Protein AF-A0A2R6MTJ0-F1 (afdb_monomer)

Sequence (229 aa):
MVDSPADAYADADDPGAFFDLLAAVAVARREAADAPWTGDVEFYRELAREHEPALEVGVGTGRVYLDLLAAGLDVDGGDRSADGLVYAPARTINHLPTLSTLRGAFAAARECLRPGGRFAFNTFVPGFEVVAEQYGEERVREFSVDGVPHREVSVTRLTDELEQVAHIRRTLYRDGERVATRETPLALYPKRVLELALEAAGFSEWTLYGGFDREPPTADRETVWVAEP

Radius of gyration: 18.12 Å; Cα contacts (8 Å, |Δi|>4): 391; chains: 1; bounding box: 44×42×48 Å

Solvent-accessible surface area (backbone atoms only — not comparable to full-atom values): 12745 Å² total; per-residue (Å²): 138,81,94,46,86,67,65,65,50,71,71,41,86,50,64,64,66,49,49,57,48,48,49,54,50,53,54,41,40,70,74,39,96,83,43,100,71,78,58,58,59,59,53,54,42,57,52,35,73,76,43,66,72,33,70,41,47,69,40,82,89,31,80,54,57,53,60,35,46,75,68,70,45,58,60,50,78,38,75,82,64,76,63,54,59,41,50,37,63,95,35,45,62,23,61,34,72,42,73,67,52,43,41,51,52,42,34,53,48,44,72,32,45,48,96,93,17,38,43,35,36,30,39,57,47,83,42,68,66,54,47,73,75,48,45,69,43,82,44,78,45,76,52,58,55,98,86,43,47,32,38,41,41,34,33,36,34,78,75,34,80,88,80,32,28,27,37,38,37,39,35,36,24,51,75,87,41,79,74,48,50,37,57,40,57,33,23,45,63,52,71,69,56,52,53,54,41,38,45,74,36,54,33,72,47,71,51,72,19,27,34,93,85,63,39,77,63,55,71,86,46,44,34,30,38,43,32,30,96

Secondary structure (DSSP, 8-state):
----TTGGGTT-S-HHHHHHHHHHHHHHHHHSTT-TTTTHHHHHHHHHHHSSSEEETT-TT-TTHHHHHTTT--EEE-SS--SSEEEE-TTGGGG--SHHHHHHHHHHHHHTPPTT-EEEEEE----HHHHHHHTTSEEEEEEEETTEEEEEEEEEEEEETTTTEEEEEEEEEETTEEEEEEEEEEE---HHHHHHHHHHTT--EEEEESSTT-PPP-TTS-EEEEEE-

Nearest PDB structures (foldseek):
  7wzf-assembly1_A  TM=7.235E-01  e=9.536E-12  Streptomyces yunnanensis
  1y8c-assembly1_A  TM=6.938E-01  e=7.962E-12  Clostridium acetobutylicum ATCC 824
  7wzg-assembly1_A  TM=7.126E-01  e=6.047E-10  Streptomyces sp.
  1z6b-assembly4_C  TM=4.885E-01  e=3.457E-02  Plasmodium falciparum
  3az9-assembly2_G  TM=4.835E-01  e=3.898E-02  Plasmodium falciparum

Mean predicted aligned error: 11.62 Å

Structure (mmCIF, N/CA/C/O backbone):
data_AF-A0A2R6MTJ0-F1
#
_entry.id   AF-A0A2R6MTJ0-F1
#
loop_
_atom_site.group_PDB
_atom_site.id
_atom_site.type_symbol
_atom_site.label_atom_id
_atom_site.label_alt_id
_atom_site.label_comp_id
_atom_site.label_asym_id
_atom_site.label_entity_id
_atom_site.label_seq_id
_atom_site.pdbx_PDB_ins_code
_atom_site.Cartn_x
_atom_site.Cartn_y
_atom_site.Cartn_z
_atom_site.occupancy
_atom_site.B_iso_or_equiv
_atom_site.auth_seq_id
_atom_site.auth_comp_id
_atom_site.auth_asym_id
_atom_site.auth_atom_id
_atom_site.pdbx_PDB_model_num
ATOM 1 N N . MET A 1 1 ? 0.623 22.176 -4.128 1.00 32.03 1 MET A N 1
ATOM 2 C CA . MET A 1 1 ? -0.836 21.979 -4.018 1.00 32.03 1 MET A CA 1
ATOM 3 C C . MET A 1 1 ? -1.263 21.177 -5.226 1.00 32.03 1 MET A C 1
ATOM 5 O O . MET A 1 1 ? -1.271 21.716 -6.322 1.00 32.03 1 MET A O 1
ATOM 9 N N . VAL A 1 2 ? -1.484 19.884 -5.022 1.00 34.12 2 VAL A N 1
ATOM 10 C CA . VAL A 1 2 ? -2.163 19.001 -5.972 1.00 34.12 2 VAL A CA 1
ATOM 11 C C . VAL A 1 2 ? -3.492 18.707 -5.284 1.00 34.12 2 VAL A C 1
ATOM 13 O O . VAL A 1 2 ? -3.498 18.060 -4.239 1.00 34.12 2 VAL A O 1
ATOM 16 N N . ASP A 1 3 ? -4.567 19.336 -5.756 1.00 38.78 3 ASP A N 1
ATOM 17 C CA . ASP A 1 3 ? -5.837 19.469 -5.018 1.00 38.78 3 ASP A CA 1
ATOM 18 C C . ASP A 1 3 ? -6.834 18.330 -5.307 1.00 38.78 3 ASP A C 1
ATOM 20 O O . ASP A 1 3 ? -7.946 18.328 -4.782 1.00 38.78 3 ASP A O 1
ATOM 24 N N . SER A 1 4 ? -6.447 17.325 -6.104 1.00 38.69 4 SER A N 1
ATOM 25 C CA . SER A 1 4 ? -7.308 16.188 -6.441 1.00 38.69 4 SER A CA 1
ATOM 26 C C . SER A 1 4 ? -6.556 14.847 -6.449 1.00 38.69 4 SER A C 1
ATOM 28 O O . SER A 1 4 ? -5.468 14.761 -7.020 1.00 38.69 4 SER A O 1
ATOM 30 N N . PRO A 1 5 ? -7.143 13.754 -5.911 1.00 35.91 5 PRO A N 1
ATOM 31 C CA . PRO A 1 5 ? -6.613 12.393 -6.059 1.00 35.91 5 PRO A CA 1
ATOM 32 C C . PRO A 1 5 ? -6.421 11.952 -7.520 1.00 35.91 5 PRO A C 1
ATOM 34 O O . PRO A 1 5 ? -5.618 11.062 -7.788 1.00 35.91 5 PRO A O 1
ATOM 37 N N . ALA A 1 6 ? -7.144 12.567 -8.464 1.00 39.50 6 ALA A N 1
ATOM 38 C CA . ALA A 1 6 ? -7.022 12.277 -9.893 1.00 39.50 6 ALA A CA 1
ATOM 39 C C . ALA A 1 6 ? -5.701 12.792 -10.490 1.00 39.50 6 ALA A C 1
ATOM 41 O O . ALA A 1 6 ? -5.129 12.152 -11.371 1.00 39.50 6 ALA A O 1
ATOM 42 N N . ASP A 1 7 ? -5.177 13.902 -9.967 1.00 46.59 7 ASP A N 1
ATOM 43 C CA . ASP A 1 7 ? -3.946 14.523 -10.464 1.00 46.59 7 ASP A CA 1
ATOM 44 C C . ASP A 1 7 ? -2.701 13.693 -10.104 1.00 46.59 7 ASP A C 1
ATOM 46 O O . ASP A 1 7 ? -1.683 13.767 -10.788 1.00 46.59 7 ASP A O 1
ATOM 50 N N . ALA A 1 8 ? -2.788 12.837 -9.076 1.00 46.06 8 ALA A N 1
ATOM 51 C CA . ALA A 1 8 ? -1.711 11.925 -8.675 1.00 46.06 8 ALA A CA 1
ATOM 52 C C . ALA A 1 8 ? -1.405 10.832 -9.722 1.00 46.06 8 ALA A C 1
ATOM 54 O O . ALA A 1 8 ? -0.406 10.123 -9.599 1.00 46.06 8 ALA A O 1
ATOM 55 N N . TYR A 1 9 ? -2.260 10.687 -10.741 1.00 46.31 9 TYR A N 1
ATOM 56 C CA . TYR A 1 9 ? -2.139 9.685 -11.801 1.00 46.31 9 TYR A CA 1
ATOM 57 C C . TYR A 1 9 ? -2.207 10.275 -13.214 1.00 46.31 9 TYR A C 1
ATOM 59 O O . TYR A 1 9 ? -2.426 9.531 -14.169 1.00 46.31 9 TYR A O 1
ATOM 67 N N . ALA A 1 10 ? -2.007 11.589 -13.350 1.00 50.41 10 ALA A N 1
ATOM 68 C CA . ALA A 1 10 ? -2.151 12.311 -14.613 1.00 50.41 10 ALA A CA 1
ATOM 69 C C . ALA A 1 10 ? -1.210 11.827 -15.741 1.00 50.41 10 ALA A C 1
ATOM 71 O O . ALA A 1 10 ? -1.519 12.037 -16.910 1.00 50.41 10 ALA A O 1
ATOM 72 N N . ASP A 1 11 ? -0.117 11.130 -15.408 1.00 53.53 11 ASP A N 1
ATOM 73 C CA . ASP A 1 11 ? 0.905 10.664 -16.362 1.00 53.53 11 ASP A CA 1
ATOM 74 C C . ASP A 1 11 ? 0.706 9.213 -16.863 1.00 53.53 11 ASP A C 1
ATOM 76 O O . ASP A 1 11 ? 1.637 8.598 -17.386 1.00 53.53 11 ASP A O 1
ATOM 80 N N . ALA A 1 12 ? -0.473 8.610 -16.676 1.00 55.56 12 ALA A N 1
ATOM 81 C CA . ALA A 1 12 ? -0.751 7.257 -17.169 1.00 55.56 12 ALA A CA 1
ATOM 82 C C . ALA A 1 12 ? -1.265 7.267 -18.624 1.00 55.56 12 ALA A C 1
ATOM 84 O O . ALA A 1 12 ? -2.293 7.881 -18.900 1.00 55.56 12 ALA A O 1
ATOM 85 N N . ASP A 1 13 ? -0.594 6.523 -19.518 1.00 60.19 13 ASP A N 1
ATOM 86 C CA . ASP A 1 13 ? -0.979 6.361 -20.939 1.00 60.19 13 ASP A CA 1
ATOM 87 C C . ASP A 1 13 ? -2.443 5.862 -21.092 1.00 60.19 13 ASP A C 1
ATOM 89 O O . ASP A 1 13 ? -3.172 6.332 -21.964 1.00 60.19 13 ASP A O 1
ATOM 93 N N . ASP A 1 14 ? -2.871 4.931 -20.224 1.00 60.34 14 ASP A N 1
ATOM 94 C CA . ASP A 1 14 ? -4.257 4.464 -20.032 1.00 60.34 14 ASP A CA 1
ATOM 95 C C . ASP A 1 14 ? -4.384 3.756 -18.660 1.00 60.34 14 ASP A C 1
ATOM 97 O O . ASP A 1 14 ? -3.842 2.658 -18.474 1.00 60.34 14 ASP A O 1
ATOM 101 N N . PRO A 1 15 ? -5.078 4.350 -17.670 1.00 47.62 15 PRO A N 1
ATOM 102 C CA . PRO A 1 15 ? -5.263 3.741 -16.356 1.00 47.62 15 PRO A CA 1
ATOM 103 C C . PRO A 1 15 ? -5.979 2.384 -16.396 1.00 47.62 15 PRO A C 1
ATOM 105 O O . PRO A 1 15 ? -5.612 1.502 -15.624 1.00 47.62 15 PRO A O 1
ATOM 108 N N . GLY A 1 16 ? -6.969 2.199 -17.277 1.00 49.84 16 GLY A N 1
ATOM 109 C CA . GLY A 1 16 ? -7.786 0.982 -17.336 1.00 49.84 16 GLY A CA 1
ATOM 110 C C . GLY A 1 16 ? -6.967 -0.222 -17.787 1.00 49.84 16 GLY A C 1
ATOM 111 O O . GLY A 1 16 ? -6.834 -1.194 -17.045 1.00 49.84 16 GLY A O 1
ATOM 112 N N . ALA A 1 17 ? -6.302 -0.102 -18.939 1.00 55.00 17 ALA A N 1
ATOM 113 C CA . ALA A 1 17 ? -5.400 -1.136 -19.442 1.00 55.00 17 ALA A CA 1
ATOM 114 C C . ALA A 1 17 ? -4.245 -1.437 -18.472 1.00 55.00 17 ALA A C 1
ATOM 116 O O . ALA A 1 17 ? -3.810 -2.584 -18.349 1.00 55.00 17 ALA A O 1
ATOM 117 N N . PHE A 1 18 ? -3.756 -0.425 -17.746 1.00 53.09 18 PHE A N 1
ATOM 118 C CA . PHE A 1 18 ? -2.744 -0.625 -16.713 1.00 53.09 18 PHE A CA 1
ATOM 119 C C . PHE A 1 18 ? -3.273 -1.455 -15.538 1.00 53.09 18 PHE A C 1
ATOM 121 O O . PHE A 1 18 ? -2.564 -2.346 -15.072 1.00 53.09 18 PHE A O 1
ATOM 128 N N . PHE A 1 19 ? -4.488 -1.179 -15.052 1.00 53.22 19 PHE A N 1
ATOM 129 C CA . PHE A 1 19 ? -5.089 -1.909 -13.934 1.00 53.22 19 PHE A CA 1
ATOM 130 C C . 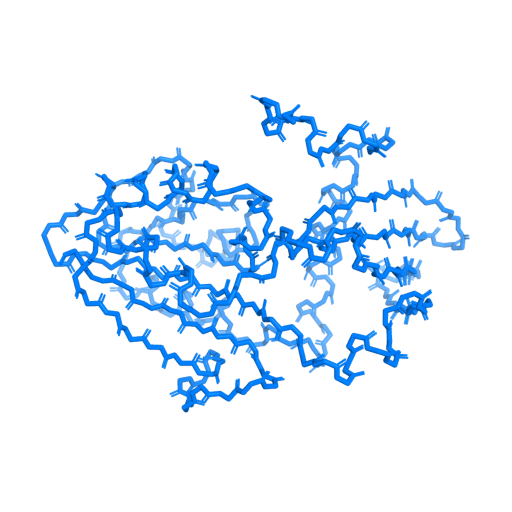PHE A 1 19 ? -5.511 -3.331 -14.307 1.00 53.22 19 PHE A C 1
ATOM 132 O O . PHE A 1 19 ? -5.244 -4.242 -13.525 1.00 53.22 19 PHE A O 1
ATOM 139 N N . ASP A 1 20 ? -6.066 -3.542 -15.501 1.00 54.53 20 ASP A N 1
ATOM 140 C CA . ASP A 1 20 ? -6.400 -4.877 -16.014 1.00 54.53 20 ASP A CA 1
ATOM 141 C C . ASP A 1 20 ? -5.147 -5.753 -16.106 1.00 54.53 20 ASP A C 1
ATOM 143 O O . ASP A 1 20 ? -5.116 -6.906 -15.666 1.00 54.53 20 ASP A O 1
ATOM 147 N N . LEU A 1 21 ? -4.061 -5.174 -16.614 1.00 57.59 21 LEU A N 1
ATOM 148 C CA . LEU A 1 21 ? -2.793 -5.868 -16.716 1.00 57.59 21 LEU A CA 1
ATOM 149 C C . LEU A 1 21 ? -2.150 -6.070 -15.338 1.00 57.59 21 LEU A C 1
ATOM 151 O O . LEU A 1 21 ? -1.636 -7.150 -15.071 1.00 57.59 21 LEU A O 1
ATOM 155 N N . LEU A 1 22 ? -2.230 -5.099 -14.423 1.00 57.62 22 LEU A N 1
ATOM 156 C CA . LEU A 1 22 ? -1.808 -5.269 -13.026 1.00 57.62 22 LEU A CA 1
ATOM 157 C C . LEU A 1 22 ? -2.564 -6.397 -12.326 1.00 57.62 22 LEU A C 1
ATOM 159 O O . LEU A 1 22 ? -1.953 -7.119 -11.542 1.00 57.62 22 LEU A O 1
ATOM 163 N N . ALA A 1 23 ? -3.862 -6.546 -12.593 1.00 55.72 23 ALA A N 1
ATOM 164 C CA . ALA A 1 23 ? -4.663 -7.639 -12.064 1.00 55.72 23 ALA A CA 1
ATOM 165 C C . ALA A 1 23 ? -4.142 -8.982 -12.593 1.00 55.72 23 ALA A C 1
ATOM 167 O O . ALA A 1 23 ? -3.873 -9.879 -11.796 1.00 55.72 23 ALA A O 1
ATOM 168 N N . ALA A 1 24 ? -3.866 -9.087 -13.897 1.00 55.06 24 ALA A N 1
ATOM 169 C CA . ALA A 1 24 ? -3.238 -10.273 -14.483 1.00 55.06 24 ALA A CA 1
ATOM 170 C C . ALA A 1 24 ? -1.839 -10.559 -13.893 1.00 55.06 24 ALA A C 1
ATOM 172 O O . ALA A 1 24 ? -1.521 -11.704 -13.576 1.00 55.06 24 ALA A O 1
ATOM 173 N N . VAL A 1 25 ? -1.017 -9.525 -13.660 1.00 56.84 25 VAL A N 1
ATOM 174 C CA . VAL A 1 25 ? 0.286 -9.655 -12.977 1.00 56.84 25 VAL A CA 1
ATOM 175 C C . VAL A 1 25 ? 0.113 -10.103 -11.526 1.00 56.84 25 VAL A C 1
ATOM 177 O O . VAL A 1 25 ? 0.899 -10.913 -11.045 1.00 56.84 25 VAL A O 1
ATOM 180 N N . ALA A 1 26 ? -0.876 -9.581 -10.802 1.00 54.91 26 ALA A N 1
ATOM 181 C CA . ALA A 1 26 ? -1.146 -9.965 -9.420 1.00 54.91 26 ALA A CA 1
ATOM 182 C C . ALA A 1 26 ? -1.583 -11.435 -9.323 1.00 54.91 26 ALA A C 1
ATOM 184 O O . ALA A 1 26 ? -1.101 -12.146 -8.442 1.00 54.91 26 ALA A O 1
ATOM 185 N N . VAL A 1 27 ? -2.416 -11.898 -10.261 1.00 55.22 27 VAL A N 1
ATOM 186 C CA . VAL A 1 27 ? -2.806 -13.310 -10.398 1.00 55.22 27 VAL A CA 1
ATOM 187 C C . VAL A 1 27 ? -1.588 -14.181 -10.720 1.00 55.22 27 VAL A C 1
ATOM 189 O O . VAL A 1 27 ? -1.321 -15.135 -10.000 1.00 55.22 27 VAL A O 1
ATOM 192 N N . ALA A 1 28 ? -0.766 -13.812 -11.704 1.00 55.28 28 ALA A N 1
ATOM 193 C CA . ALA A 1 28 ? 0.439 -14.579 -12.035 1.00 55.28 28 ALA A CA 1
ATOM 194 C C . ALA A 1 28 ? 1.484 -14.578 -10.904 1.00 55.28 28 ALA A C 1
ATOM 196 O O . ALA A 1 28 ? 2.180 -15.567 -10.684 1.00 55.28 28 ALA A O 1
ATOM 197 N N . ARG A 1 29 ? 1.582 -13.484 -10.134 1.00 52.69 29 ARG A N 1
ATOM 198 C CA . ARG A 1 29 ? 2.414 -13.424 -8.923 1.00 52.69 29 ARG A CA 1
ATOM 199 C C . ARG A 1 29 ? 1.910 -14.374 -7.844 1.00 52.69 29 ARG A C 1
ATOM 201 O O . ARG A 1 29 ? 2.740 -14.977 -7.185 1.00 52.69 29 ARG A O 1
ATOM 208 N N . ARG A 1 30 ? 0.597 -14.537 -7.669 1.00 49.53 30 ARG A N 1
ATOM 209 C CA . ARG A 1 30 ? 0.027 -15.519 -6.729 1.00 49.53 30 ARG A CA 1
ATOM 210 C C . ARG A 1 30 ? 0.450 -16.952 -7.069 1.00 49.53 30 ARG A C 1
ATOM 212 O O . ARG A 1 30 ? 0.647 -17.754 -6.165 1.00 49.53 30 ARG A O 1
ATOM 219 N N . GLU A 1 31 ? 0.588 -17.264 -8.353 1.00 49.28 31 GLU A N 1
ATOM 220 C CA . GLU A 1 31 ? 0.954 -18.602 -8.833 1.00 49.28 31 GLU A CA 1
ATOM 221 C C . GLU A 1 31 ? 2.472 -18.865 -8.814 1.00 49.28 31 GLU A C 1
ATOM 223 O O . GLU A 1 31 ? 2.906 -20.014 -8.916 1.00 49.28 31 GLU A O 1
ATOM 228 N N . ALA A 1 32 ? 3.294 -17.824 -8.646 1.00 50.81 32 ALA A N 1
ATOM 229 C CA . ALA A 1 32 ? 4.743 -17.939 -8.519 1.00 50.81 32 ALA A CA 1
ATOM 230 C C . ALA A 1 32 ? 5.162 -18.207 -7.058 1.00 50.81 32 ALA A C 1
ATOM 232 O O . ALA A 1 32 ? 4.795 -17.469 -6.147 1.00 50.81 32 ALA A O 1
ATOM 233 N N . ALA A 1 33 ? 5.994 -19.233 -6.843 1.00 42.00 33 ALA A N 1
ATOM 234 C CA . ALA A 1 33 ? 6.381 -19.743 -5.519 1.00 42.00 33 ALA A CA 1
ATOM 235 C C . ALA A 1 33 ? 7.153 -18.755 -4.606 1.00 42.00 33 ALA A C 1
ATOM 237 O O . ALA A 1 33 ? 7.251 -19.009 -3.410 1.00 42.00 33 ALA A O 1
ATOM 238 N N . ASP A 1 34 ? 7.646 -17.630 -5.142 1.00 47.44 34 ASP A N 1
ATOM 239 C CA . ASP A 1 34 ? 8.487 -16.642 -4.435 1.00 47.44 34 ASP A CA 1
ATOM 240 C C . ASP A 1 34 ? 7.789 -15.279 -4.209 1.00 47.44 34 ASP A C 1
ATOM 242 O O . ASP A 1 34 ? 8.438 -14.245 -4.015 1.00 47.44 34 ASP A O 1
ATOM 246 N N . ALA A 1 35 ? 6.455 -15.218 -4.278 1.00 46.41 35 ALA A N 1
ATOM 247 C CA . ALA A 1 35 ? 5.734 -13.969 -4.045 1.00 46.41 35 ALA A CA 1
ATOM 248 C C . ALA A 1 35 ? 5.745 -13.562 -2.556 1.00 46.41 35 ALA A C 1
ATOM 250 O O . ALA A 1 35 ? 5.384 -14.367 -1.704 1.00 46.41 35 ALA A O 1
ATOM 251 N N . PRO A 1 36 ? 6.031 -12.289 -2.208 1.00 44.62 36 PRO A N 1
ATOM 252 C CA . PRO A 1 36 ? 6.036 -11.824 -0.813 1.00 44.62 36 PRO A CA 1
ATOM 253 C C . PRO A 1 36 ? 4.639 -11.764 -0.152 1.00 44.62 36 PRO A C 1
ATOM 255 O O . PRO A 1 36 ? 4.513 -11.248 0.950 1.00 44.62 36 PRO A O 1
ATOM 258 N N . TRP A 1 37 ? 3.594 -12.270 -0.817 1.00 54.09 37 TRP A N 1
ATOM 259 C CA . TRP A 1 37 ? 2.185 -12.235 -0.397 1.00 54.09 37 TRP A CA 1
ATOM 260 C C . TRP A 1 37 ? 1.578 -13.646 -0.306 1.00 54.09 37 TRP A C 1
ATOM 262 O O . TRP A 1 37 ? 0.394 -13.841 -0.565 1.00 54.09 37 TRP A O 1
ATOM 272 N N . THR A 1 38 ? 2.382 -14.670 -0.025 1.00 53.94 38 THR A N 1
ATOM 273 C CA . THR A 1 38 ? 1.879 -16.045 0.097 1.00 53.94 38 THR A CA 1
ATOM 274 C C . THR A 1 38 ? 1.089 -16.222 1.396 1.00 53.94 38 THR A C 1
ATOM 276 O O . THR A 1 38 ? 1.672 -16.180 2.476 1.00 53.94 38 THR A O 1
ATOM 279 N N . GLY A 1 39 ? -0.226 -16.454 1.289 1.00 58.31 39 GLY A N 1
ATOM 280 C CA . GLY A 1 39 ? -1.078 -16.943 2.388 1.00 58.31 39 GLY A CA 1
ATOM 281 C C . GLY A 1 39 ? -2.223 -16.024 2.828 1.00 58.31 39 GLY A C 1
ATOM 282 O O . GLY A 1 39 ? -3.099 -16.470 3.561 1.00 58.31 39 GLY A O 1
ATOM 283 N N . ASP A 1 40 ? -2.275 -14.775 2.364 1.00 60.97 40 ASP A N 1
ATOM 284 C CA . ASP A 1 40 ? -3.301 -13.813 2.788 1.00 60.97 40 ASP A CA 1
ATOM 285 C C . ASP A 1 40 ? -4.705 -14.157 2.263 1.00 60.97 40 ASP A C 1
ATOM 287 O O . ASP A 1 40 ? -5.677 -14.081 3.006 1.00 60.97 40 ASP A O 1
ATOM 291 N N . VAL A 1 41 ? -4.814 -14.606 1.012 1.00 66.50 41 VAL A N 1
ATOM 292 C CA . VAL A 1 41 ? -6.076 -15.084 0.432 1.00 66.50 41 VAL A CA 1
ATOM 293 C C . VAL A 1 41 ? -6.622 -16.266 1.226 1.00 66.50 41 VAL A C 1
ATOM 295 O O . VAL A 1 41 ? -7.810 -16.291 1.524 1.00 66.50 41 VAL A O 1
ATOM 298 N N . GLU A 1 42 ? -5.771 -17.237 1.576 1.00 70.75 42 GLU A N 1
ATOM 299 C CA . GLU A 1 42 ? -6.221 -18.410 2.333 1.00 70.75 42 GLU A CA 1
ATOM 300 C C . GLU A 1 42 ? -6.623 -18.011 3.756 1.00 70.75 42 GLU A C 1
ATOM 302 O O . GLU A 1 42 ? -7.668 -18.439 4.226 1.00 70.75 42 GLU A O 1
ATOM 307 N N . PHE A 1 43 ? -5.886 -17.092 4.385 1.00 63.50 43 PHE A N 1
ATOM 308 C CA . PHE A 1 43 ? -6.257 -16.513 5.675 1.00 63.50 43 PHE A CA 1
ATOM 309 C C . PHE A 1 43 ? -7.636 -15.834 5.638 1.00 63.50 43 PHE A C 1
ATOM 311 O O . PHE A 1 43 ? -8.496 -16.138 6.463 1.00 63.50 43 PHE A O 1
ATOM 318 N N . TYR A 1 44 ? -7.884 -14.945 4.669 1.00 59.69 44 TYR A N 1
ATOM 319 C CA . TYR A 1 44 ? -9.187 -14.283 4.537 1.00 59.69 44 TYR A CA 1
ATOM 320 C C . TYR A 1 44 ? -10.293 -15.254 4.117 1.00 59.69 44 TYR A C 1
ATOM 322 O O . TYR A 1 44 ? -11.445 -15.051 4.483 1.00 59.69 44 TYR A O 1
ATOM 330 N N . ARG A 1 45 ? -9.959 -16.330 3.398 1.00 69.62 45 ARG A N 1
ATOM 331 C CA . ARG A 1 45 ? -10.895 -17.394 3.021 1.00 69.62 45 ARG A CA 1
ATOM 332 C C . ARG A 1 45 ? -11.314 -18.253 4.199 1.00 69.62 45 ARG A C 1
ATOM 334 O O . ARG A 1 45 ? -12.501 -18.534 4.335 1.00 69.62 45 ARG A O 1
ATOM 341 N N . GLU A 1 46 ? -10.370 -18.690 5.020 1.00 73.12 46 GLU A N 1
ATOM 342 C CA . GLU A 1 46 ? -10.668 -19.411 6.257 1.00 73.12 46 GLU A CA 1
ATOM 343 C C . GLU A 1 46 ? -11.523 -18.536 7.174 1.00 73.12 46 GLU A C 1
ATOM 345 O O . GLU A 1 46 ? -12.577 -18.971 7.631 1.00 73.12 46 GLU A O 1
ATOM 350 N N . LEU A 1 47 ? -11.154 -17.263 7.318 1.00 54.06 47 LEU A N 1
ATOM 351 C CA . LEU A 1 47 ? -11.901 -16.315 8.133 1.00 54.06 47 LEU A CA 1
ATOM 352 C C . LEU A 1 47 ? -13.315 -16.037 7.590 1.00 54.06 47 LEU A C 1
ATOM 354 O O . LEU A 1 47 ? -14.264 -15.973 8.366 1.00 54.06 47 LEU A O 1
ATOM 358 N N . ALA A 1 48 ? -13.477 -15.904 6.270 1.00 59.75 48 ALA A N 1
ATOM 359 C CA . ALA A 1 48 ? -14.782 -15.692 5.642 1.00 59.75 48 ALA A CA 1
ATOM 360 C C . ALA A 1 48 ? -15.688 -16.926 5.764 1.00 59.75 48 ALA A C 1
ATOM 362 O O . ALA A 1 48 ? -16.870 -16.765 6.037 1.00 59.75 48 ALA A O 1
ATOM 363 N N . ARG A 1 49 ? -15.145 -18.149 5.648 1.00 67.94 49 ARG A N 1
ATOM 364 C CA . ARG A 1 49 ? -15.897 -19.401 5.885 1.00 67.94 49 ARG A CA 1
ATOM 365 C C . ARG A 1 49 ? -16.453 -19.501 7.299 1.00 67.94 49 ARG A C 1
ATOM 367 O O . ARG A 1 49 ? -17.518 -20.073 7.510 1.00 67.94 49 ARG A O 1
ATOM 374 N N . GLU A 1 50 ? -15.709 -19.005 8.279 1.00 63.34 50 GLU A N 1
ATOM 375 C CA . GLU A 1 50 ? -16.145 -19.001 9.676 1.00 63.34 50 GLU A CA 1
ATOM 376 C C . GLU A 1 50 ? -17.229 -17.942 9.940 1.00 63.34 50 GLU A C 1
ATOM 378 O O . GLU A 1 50 ? -17.984 -18.054 10.912 1.00 63.34 50 GLU A O 1
ATOM 383 N N . HIS A 1 51 ? -17.331 -16.934 9.068 1.00 49.97 51 HIS A N 1
ATOM 384 C CA . HIS A 1 51 ? -18.097 -15.713 9.298 1.00 49.97 51 HIS A CA 1
ATOM 385 C C . HIS A 1 51 ? -18.806 -15.203 8.030 1.00 49.97 51 HIS A C 1
ATOM 387 O O . HIS A 1 51 ? -18.624 -14.055 7.630 1.00 49.97 51 HIS A O 1
ATOM 393 N N . GLU A 1 52 ? -19.644 -16.045 7.419 1.00 48.84 52 GLU A N 1
ATOM 394 C CA . GLU A 1 52 ? -20.533 -15.631 6.325 1.00 48.84 52 GLU A CA 1
ATOM 395 C C . GLU A 1 52 ? -21.794 -14.906 6.862 1.00 48.84 52 GLU A C 1
ATOM 397 O O . GLU A 1 52 ? -22.389 -15.369 7.847 1.00 48.84 52 GLU A O 1
ATOM 402 N N . PRO A 1 53 ? -22.254 -13.806 6.228 1.00 45.12 53 PRO A N 1
ATOM 403 C CA . PRO A 1 53 ? -21.645 -13.128 5.083 1.00 45.12 53 PRO A CA 1
ATOM 404 C C . PRO A 1 53 ? -20.488 -12.186 5.465 1.00 45.12 53 PRO A C 1
ATOM 406 O O . PRO A 1 53 ? -20.504 -11.573 6.535 1.00 45.12 53 PRO A O 1
ATOM 409 N N . ALA A 1 54 ? -19.514 -12.026 4.562 1.00 44.69 54 ALA A N 1
ATOM 410 C CA . ALA A 1 54 ? -18.339 -11.163 4.759 1.00 44.69 54 ALA A CA 1
ATOM 411 C C . ALA A 1 54 ? -18.281 -9.994 3.755 1.00 44.69 54 ALA A C 1
ATOM 413 O O . ALA A 1 54 ? -18.946 -10.011 2.723 1.00 44.69 54 ALA A O 1
ATOM 414 N N . LEU A 1 55 ? -17.486 -8.960 4.053 1.00 49.19 55 LEU A N 1
ATOM 415 C CA . LEU A 1 55 ? -17.429 -7.727 3.263 1.00 49.19 55 LEU A CA 1
ATOM 416 C C . LEU A 1 55 ? -16.000 -7.212 3.106 1.00 49.19 55 LEU A C 1
ATOM 418 O O . LEU A 1 55 ? -15.330 -6.896 4.088 1.00 49.19 55 LEU A O 1
ATOM 422 N N . GLU A 1 56 ? -15.542 -7.108 1.860 1.00 60.38 56 GLU A N 1
ATOM 423 C CA . GLU A 1 56 ? -14.217 -6.584 1.524 1.00 60.38 56 GLU A CA 1
ATOM 424 C C . GLU A 1 56 ? -14.262 -5.066 1.303 1.00 60.38 56 GLU A C 1
ATOM 426 O O . GLU A 1 56 ? -14.850 -4.573 0.337 1.00 60.38 56 GLU A O 1
ATOM 431 N N . VAL A 1 57 ? -13.628 -4.316 2.212 1.00 43.19 57 VAL A N 1
ATOM 432 C CA . VAL A 1 57 ? -13.565 -2.846 2.172 1.00 43.19 57 VAL A CA 1
ATOM 433 C C . VAL A 1 57 ? -12.391 -2.385 1.315 1.00 43.19 57 VAL A C 1
ATOM 435 O O . VAL A 1 57 ? -11.281 -2.889 1.460 1.00 43.19 57 VAL A O 1
ATOM 438 N N . GLY A 1 58 ? -12.617 -1.399 0.441 1.00 54.00 58 GLY A N 1
ATOM 439 C CA . GLY A 1 58 ? -11.583 -0.934 -0.488 1.00 54.00 58 GLY A CA 1
ATOM 440 C C . GLY A 1 58 ? -11.222 -2.014 -1.507 1.00 54.00 58 GLY A C 1
ATOM 441 O O . GLY A 1 58 ? -10.047 -2.208 -1.815 1.00 54.00 58 GLY A O 1
ATOM 442 N N . VAL A 1 59 ? -12.247 -2.720 -2.005 1.00 62.09 59 VAL A N 1
ATOM 443 C CA . VAL A 1 59 ? -12.129 -3.933 -2.832 1.00 62.09 59 VAL A CA 1
ATOM 444 C C . VAL A 1 59 ? -11.186 -3.789 -4.024 1.00 62.09 59 VAL A C 1
ATOM 446 O O . VAL A 1 59 ? -10.585 -4.769 -4.461 1.00 62.09 59 VAL A O 1
ATOM 449 N N . GLY A 1 60 ? -10.987 -2.568 -4.528 1.00 54.72 60 GLY A N 1
ATOM 450 C CA . GLY A 1 60 ? -9.986 -2.288 -5.551 1.00 54.72 60 GLY A CA 1
ATOM 451 C C . GLY A 1 60 ? -10.185 -3.183 -6.775 1.00 54.72 60 GLY A C 1
ATOM 452 O O . GLY A 1 60 ? -11.261 -3.201 -7.363 1.00 54.72 60 GLY A O 1
ATOM 453 N N . THR A 1 61 ? -9.159 -3.948 -7.154 1.00 49.09 61 THR A N 1
ATOM 454 C CA . THR A 1 61 ? -9.215 -4.899 -8.282 1.00 49.09 61 THR A CA 1
ATOM 455 C C . THR A 1 61 ? -9.849 -6.254 -7.933 1.00 49.09 61 THR A C 1
ATOM 457 O O . THR A 1 61 ? -9.842 -7.160 -8.761 1.00 49.09 61 THR A O 1
ATOM 460 N N . GLY A 1 62 ? -10.358 -6.431 -6.712 1.00 58.16 62 GLY A N 1
ATOM 461 C CA . GLY A 1 62 ? -11.042 -7.646 -6.271 1.00 58.16 62 GLY A CA 1
ATOM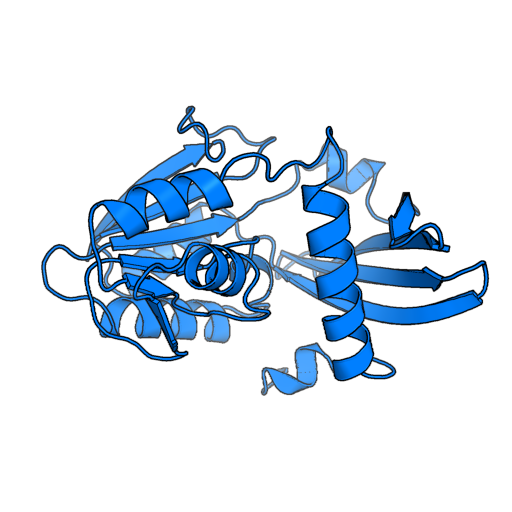 462 C C . GLY A 1 62 ? -10.127 -8.849 -6.038 1.00 58.16 62 GLY A C 1
ATOM 463 O O . GLY A 1 62 ? -10.590 -9.983 -6.099 1.00 58.16 62 GLY A O 1
ATOM 464 N N . ARG A 1 63 ? -8.827 -8.635 -5.785 1.00 66.12 63 ARG A N 1
ATOM 465 C CA . ARG A 1 63 ? -7.828 -9.716 -5.656 1.00 66.12 63 ARG A CA 1
ATOM 466 C C . ARG A 1 63 ? -8.214 -10.783 -4.624 1.00 66.12 63 ARG A C 1
ATOM 468 O O . ARG A 1 63 ? -7.947 -11.952 -4.863 1.00 66.12 63 ARG A O 1
ATOM 475 N N . VAL A 1 64 ? -8.784 -10.387 -3.486 1.00 67.06 64 VAL A N 1
ATOM 476 C CA . VAL A 1 64 ? -9.236 -11.323 -2.442 1.00 67.06 64 VAL A CA 1
ATOM 477 C C . VAL A 1 64 ? -10.715 -11.652 -2.661 1.00 67.06 64 VAL A C 1
ATOM 479 O O . VAL A 1 64 ? -11.086 -12.821 -2.706 1.00 67.06 64 VAL A O 1
ATOM 482 N N . TYR A 1 65 ? -11.524 -10.633 -2.938 1.00 67.31 65 TYR A N 1
ATOM 483 C CA . TYR A 1 65 ? -12.967 -10.719 -3.144 1.00 67.31 65 TYR A CA 1
ATOM 484 C C . TYR A 1 65 ? -13.376 -11.778 -4.172 1.00 67.31 65 TYR A C 1
ATOM 486 O O . TYR A 1 65 ? -14.244 -12.612 -3.913 1.00 67.31 65 TYR A O 1
ATOM 494 N N . LEU A 1 66 ? -12.709 -11.799 -5.327 1.00 60.06 66 LEU A N 1
ATOM 495 C CA . LEU A 1 66 ? -13.008 -12.740 -6.406 1.00 60.06 66 LEU A CA 1
ATOM 496 C C . LEU A 1 66 ? -12.654 -14.187 -6.028 1.00 60.06 66 LEU A C 1
ATOM 498 O O . LEU A 1 66 ? -13.365 -15.111 -6.418 1.00 60.06 66 LEU A O 1
ATOM 502 N N . ASP A 1 67 ? -11.598 -14.395 -5.235 1.00 66.56 67 ASP A N 1
ATOM 503 C CA . ASP A 1 67 ? -11.188 -15.721 -4.751 1.00 66.56 67 ASP A CA 1
ATOM 504 C C . ASP A 1 67 ? -12.133 -16.285 -3.670 1.00 66.56 67 ASP A C 1
ATOM 506 O O . ASP A 1 67 ? -12.217 -17.511 -3.511 1.00 66.56 67 ASP A O 1
ATOM 510 N N . LEU A 1 68 ? -12.831 -15.412 -2.931 1.00 68.38 68 LEU A N 1
ATOM 511 C CA . LEU A 1 68 ? -13.857 -15.775 -1.947 1.00 68.38 68 LEU A CA 1
ATOM 512 C C . LEU A 1 68 ? -15.184 -16.132 -2.626 1.00 68.38 68 LEU A C 1
ATOM 514 O O . LEU A 1 68 ? -15.743 -17.194 -2.349 1.00 68.38 68 LEU A O 1
ATOM 518 N N . LEU A 1 69 ? -15.624 -15.322 -3.595 1.00 61.12 69 LEU A N 1
ATOM 519 C CA . LEU A 1 69 ? -16.788 -15.637 -4.430 1.00 61.12 69 LEU A CA 1
ATOM 520 C C . LEU A 1 69 ? -16.608 -16.950 -5.204 1.00 61.12 69 LEU A C 1
ATOM 522 O O . LEU A 1 69 ? -17.519 -17.775 -5.250 1.00 61.12 69 LEU A O 1
ATOM 526 N N . ALA A 1 70 ? -15.426 -17.185 -5.786 1.00 64.19 70 ALA A N 1
ATOM 527 C CA . ALA A 1 70 ? -15.122 -18.429 -6.499 1.00 64.19 70 ALA A CA 1
ATOM 528 C C . ALA A 1 70 ? -15.148 -19.668 -5.584 1.00 64.19 70 ALA A C 1
ATOM 530 O O . ALA A 1 70 ? -15.397 -20.779 -6.052 1.00 64.19 70 ALA A O 1
ATOM 531 N N . ALA A 1 71 ? -14.911 -19.481 -4.282 1.00 72.19 71 ALA A N 1
ATOM 532 C CA . ALA A 1 71 ? -15.041 -20.528 -3.273 1.00 72.19 71 ALA A CA 1
ATOM 533 C C . ALA A 1 71 ? -16.498 -20.760 -2.820 1.00 72.19 71 ALA A C 1
ATOM 535 O O . ALA A 1 71 ? -16.729 -21.639 -1.990 1.00 72.19 71 ALA A O 1
ATOM 536 N N . GLY A 1 72 ? -17.463 -20.022 -3.380 1.00 64.88 72 GLY A N 1
ATOM 537 C CA . GLY A 1 72 ? -18.892 -20.148 -3.090 1.00 64.88 72 GLY A CA 1
ATOM 538 C C . GLY A 1 72 ? -19.326 -19.497 -1.779 1.00 64.88 72 GLY A C 1
ATOM 539 O O . GLY A 1 72 ? -20.407 -19.818 -1.297 1.00 64.88 72 GLY A O 1
ATOM 540 N N . LEU A 1 73 ? -18.484 -18.635 -1.208 1.00 58.47 73 LEU A N 1
ATOM 541 C CA . LEU A 1 73 ? -18.749 -17.949 0.053 1.00 58.47 73 LEU A CA 1
ATOM 542 C C . LEU A 1 73 ? -19.659 -16.743 -0.188 1.00 58.47 73 LEU A C 1
ATOM 544 O O . LEU A 1 73 ? -19.502 -16.039 -1.191 1.00 58.47 73 LEU A O 1
ATOM 548 N N . ASP A 1 74 ? -20.581 -16.495 0.739 1.00 53.06 74 ASP A N 1
ATOM 549 C CA . ASP A 1 74 ? -21.467 -15.331 0.700 1.00 53.06 74 ASP A CA 1
ATOM 550 C C . ASP A 1 74 ? -20.688 -14.058 1.085 1.00 53.06 74 ASP A C 1
ATOM 552 O O . ASP A 1 74 ? -20.530 -13.726 2.260 1.00 53.06 74 ASP A O 1
ATOM 556 N N . VAL A 1 75 ? -20.091 -13.386 0.095 1.00 49.03 75 VAL A N 1
ATOM 557 C CA . VAL A 1 75 ? -19.225 -12.215 0.307 1.00 49.03 75 VAL A CA 1
ATOM 558 C C . VAL A 1 75 ? -19.634 -11.070 -0.611 1.00 49.03 75 VAL A C 1
ATOM 560 O O . VAL A 1 75 ? -19.698 -11.230 -1.831 1.00 49.03 75 VAL A O 1
ATOM 563 N N . ASP A 1 76 ? -19.836 -9.889 -0.027 1.00 49.00 76 ASP A N 1
ATOM 564 C CA . ASP A 1 76 ? -20.102 -8.640 -0.740 1.00 49.00 76 ASP A CA 1
ATOM 565 C C . ASP A 1 76 ? -18.812 -7.826 -0.949 1.00 49.00 76 ASP A C 1
ATOM 567 O O . ASP A 1 76 ? -17.899 -7.809 -0.120 1.00 49.00 76 ASP A O 1
ATOM 571 N N . GLY A 1 77 ? -18.731 -7.133 -2.088 1.00 53.31 77 GLY A N 1
ATOM 572 C CA . GLY A 1 77 ? -17.623 -6.249 -2.448 1.00 53.31 77 GLY A CA 1
ATOM 573 C C . GLY A 1 77 ? -18.151 -4.832 -2.600 1.00 53.31 77 GLY A C 1
ATOM 574 O O . GLY A 1 77 ? -18.841 -4.528 -3.573 1.00 53.31 77 GLY A O 1
ATOM 575 N N . GLY A 1 78 ? -17.861 -3.967 -1.630 1.00 41.97 78 GLY A N 1
ATOM 576 C CA . GLY A 1 78 ? -18.399 -2.611 -1.587 1.00 41.97 78 GLY A CA 1
ATOM 577 C C . GLY A 1 78 ? -17.378 -1.610 -1.068 1.00 41.97 78 GLY A C 1
ATOM 578 O O . GLY A 1 78 ? -16.841 -1.763 0.026 1.00 41.97 78 GLY A O 1
ATOM 579 N N . ASP A 1 79 ? -17.133 -0.551 -1.840 1.00 50.03 79 ASP A N 1
ATOM 580 C CA . ASP A 1 79 ? -16.485 0.652 -1.321 1.00 50.03 79 ASP A CA 1
ATOM 581 C C . ASP A 1 79 ? -17.546 1.517 -0.613 1.00 50.03 79 ASP A C 1
ATOM 583 O O . ASP A 1 79 ? -18.614 1.792 -1.167 1.00 50.03 79 ASP A O 1
ATOM 587 N N . ARG A 1 80 ? -17.237 1.900 0.633 1.00 40.34 80 ARG A N 1
ATOM 588 C CA . ARG A 1 80 ? -18.135 2.245 1.758 1.00 40.34 80 ARG A CA 1
ATOM 589 C C . ARG A 1 80 ? -18.899 1.050 2.341 1.00 40.34 80 ARG A C 1
ATOM 591 O O . ARG A 1 80 ? -19.941 0.654 1.825 1.00 40.34 80 ARG A O 1
ATOM 598 N N . SER A 1 81 ? -18.465 0.568 3.509 1.00 37.12 81 SER A N 1
ATOM 599 C CA . SER A 1 81 ? -19.266 -0.371 4.293 1.00 37.12 81 SER A CA 1
ATOM 600 C C . SER A 1 81 ? -19.076 -0.299 5.808 1.00 37.12 81 SER A C 1
ATOM 602 O O . SER A 1 81 ? -18.104 0.259 6.311 1.00 37.12 81 SER A O 1
ATOM 604 N N . ALA A 1 82 ? -20.071 -0.835 6.516 1.00 37.75 82 ALA A N 1
ATOM 605 C CA . ALA A 1 82 ? -20.188 -0.898 7.961 1.00 37.75 82 ALA A CA 1
ATOM 606 C C . ALA A 1 82 ? -20.162 -2.366 8.398 1.00 37.75 82 ALA A C 1
ATOM 608 O O . ALA A 1 82 ? -21.163 -3.031 8.173 1.00 37.75 82 ALA A O 1
ATOM 609 N N . ASP A 1 83 ? -19.067 -2.848 9.004 1.00 49.69 83 ASP A N 1
ATOM 610 C CA . ASP A 1 83 ? -19.074 -3.801 10.132 1.00 49.69 83 ASP A CA 1
ATOM 611 C C . ASP A 1 83 ? -17.667 -4.282 10.556 1.00 49.69 83 ASP A C 1
ATOM 613 O O . ASP A 1 83 ? -16.879 -4.724 9.732 1.00 49.69 83 ASP A O 1
ATOM 617 N N . GLY A 1 84 ? -17.379 -4.217 11.869 1.00 55.62 84 GLY A N 1
ATOM 618 C CA . GLY A 1 84 ? -16.313 -4.931 12.606 1.00 55.62 84 GLY A CA 1
ATOM 619 C C . GLY A 1 84 ? -14.838 -4.666 12.259 1.00 55.62 84 GLY A C 1
ATOM 620 O O . GLY A 1 84 ? -14.049 -4.345 13.145 1.00 55.62 84 GLY A O 1
ATOM 621 N N . LEU A 1 85 ? -14.441 -4.819 11.001 1.00 54.00 85 LEU A N 1
ATOM 622 C CA . LEU A 1 85 ? -13.067 -4.696 10.528 1.00 54.00 85 LEU A CA 1
ATOM 623 C C . LEU A 1 85 ? -13.050 -3.867 9.245 1.00 54.00 85 LEU A C 1
ATOM 625 O O . LEU A 1 85 ? -13.653 -4.236 8.245 1.00 54.00 85 LEU A O 1
ATOM 629 N N . VAL A 1 86 ? -12.297 -2.776 9.258 1.00 63.25 86 VAL A N 1
ATOM 630 C CA . VAL A 1 86 ? -11.914 -2.038 8.051 1.00 63.25 86 VAL A CA 1
ATOM 631 C C . VAL A 1 86 ? -10.461 -2.380 7.762 1.00 63.25 86 VAL A C 1
ATOM 633 O O . VAL A 1 86 ? -9.663 -2.454 8.695 1.00 63.25 86 VAL A O 1
ATOM 636 N N . TYR A 1 87 ? -10.071 -2.584 6.505 1.00 67.69 87 TYR A N 1
ATOM 637 C CA . TYR A 1 87 ? -8.661 -2.794 6.190 1.00 67.69 87 TYR A CA 1
ATOM 638 C C . TYR A 1 87 ? -8.211 -2.157 4.877 1.00 67.69 87 TYR A C 1
ATOM 640 O O . TYR A 1 87 ? -9.012 -1.907 3.986 1.00 67.69 87 TYR A O 1
ATOM 648 N N . ALA A 1 88 ? -6.913 -1.864 4.781 1.00 73.44 88 ALA A N 1
ATOM 649 C CA . ALA A 1 88 ? -6.267 -1.282 3.608 1.00 73.44 88 ALA A CA 1
ATOM 650 C C . ALA A 1 88 ? -5.023 -2.118 3.234 1.00 73.44 88 ALA A C 1
ATOM 652 O O . ALA A 1 88 ? -3.936 -1.892 3.782 1.00 73.44 88 ALA A O 1
ATOM 653 N N . PRO A 1 89 ? -5.168 -3.120 2.344 1.00 73.56 89 PRO A N 1
ATOM 654 C CA . PRO A 1 89 ? -4.102 -4.068 2.032 1.00 73.56 89 PRO A CA 1
ATOM 655 C C . PRO A 1 89 ? -3.115 -3.500 1.003 1.00 73.56 89 PRO A C 1
ATOM 657 O O . PRO A 1 89 ? -3.242 -2.363 0.545 1.00 73.56 89 PRO A O 1
ATOM 660 N N . ALA A 1 90 ? -2.130 -4.311 0.608 1.00 72.25 90 ALA A N 1
ATOM 661 C CA . ALA A 1 90 ? -1.230 -4.036 -0.514 1.00 72.25 90 ALA A CA 1
ATOM 662 C C . ALA A 1 90 ? -0.524 -2.667 -0.444 1.00 72.25 90 ALA A C 1
ATOM 664 O O . ALA A 1 90 ? -0.257 -2.056 -1.478 1.00 72.25 90 ALA A O 1
ATOM 665 N N . ARG A 1 91 ? -0.199 -2.192 0.770 1.00 84.25 91 ARG A N 1
ATOM 666 C CA . ARG A 1 91 ? 0.480 -0.900 0.990 1.00 84.25 91 ARG A CA 1
ATOM 667 C C . ARG A 1 91 ? -0.316 0.302 0.481 1.00 84.25 91 ARG A C 1
ATOM 669 O O . ARG A 1 91 ? 0.264 1.331 0.141 1.00 84.25 91 ARG A O 1
ATOM 676 N N . THR A 1 92 ? -1.647 0.201 0.477 1.00 80.38 92 THR A N 1
ATOM 677 C CA . THR A 1 92 ? -2.557 1.281 0.052 1.00 80.38 92 THR A CA 1
ATOM 678 C C . THR A 1 92 ? -2.238 2.610 0.735 1.00 80.38 92 THR A C 1
ATOM 680 O O . THR A 1 92 ? -2.299 3.656 0.099 1.00 80.38 92 THR A O 1
ATOM 683 N N . ILE A 1 93 ? -1.805 2.582 1.999 1.00 87.88 93 ILE A N 1
ATOM 684 C CA . ILE A 1 93 ? -1.446 3.793 2.743 1.00 87.88 93 ILE A CA 1
ATOM 685 C C . ILE A 1 93 ? -0.282 4.554 2.101 1.00 87.88 93 ILE A C 1
ATOM 687 O O . ILE A 1 93 ? -0.316 5.779 2.064 1.00 87.88 93 ILE A O 1
ATOM 691 N N . ASN A 1 94 ? 0.704 3.866 1.515 1.00 91.81 94 ASN A N 1
ATOM 692 C CA . ASN A 1 94 ? 1.788 4.533 0.792 1.00 91.81 94 ASN A CA 1
ATOM 693 C C . ASN A 1 94 ? 1.284 5.252 -0.476 1.00 91.81 94 ASN A C 1
ATOM 695 O O . ASN A 1 94 ? 1.945 6.163 -0.959 1.00 91.81 94 ASN A O 1
ATOM 699 N N . HIS A 1 95 ? 0.116 4.887 -1.009 1.00 84.19 95 HIS A N 1
ATOM 700 C CA . HIS A 1 95 ? -0.484 5.511 -2.193 1.00 84.19 95 HIS A CA 1
ATOM 701 C C . HIS A 1 95 ? -1.373 6.720 -1.880 1.00 84.19 95 HIS A C 1
ATOM 703 O O . HIS A 1 95 ? -2.028 7.253 -2.774 1.00 84.19 95 HIS A O 1
ATOM 709 N N . LEU A 1 96 ? -1.392 7.171 -0.627 1.00 84.06 96 LEU A N 1
ATOM 710 C CA . LEU A 1 96 ? -2.013 8.422 -0.216 1.00 84.06 96 LEU A CA 1
ATOM 711 C C . LEU A 1 96 ? -0.885 9.453 -0.106 1.00 84.06 96 LEU A C 1
ATOM 713 O O . LEU A 1 96 ? -0.245 9.507 0.929 1.00 84.06 96 LEU A O 1
ATOM 717 N N . PRO A 1 97 ? -0.555 10.240 -1.146 1.00 79.88 97 PRO A N 1
ATOM 718 C CA . PRO A 1 97 ? 0.695 11.004 -1.166 1.00 79.88 97 PRO A CA 1
ATOM 719 C C . PRO A 1 97 ? 0.692 12.240 -0.257 1.00 79.88 97 PRO A C 1
ATOM 721 O O . PRO A 1 97 ? 1.720 12.886 -0.098 1.00 79.88 97 PRO A O 1
ATOM 724 N N . THR A 1 98 ? -0.454 12.604 0.325 1.00 82.69 98 THR A N 1
ATOM 725 C CA . THR A 1 98 ? -0.586 13.804 1.159 1.00 82.69 98 THR A CA 1
ATOM 726 C C . THR A 1 98 ? -1.144 13.466 2.535 1.00 82.69 98 THR A C 1
ATOM 728 O O . THR A 1 98 ? -1.965 12.558 2.690 1.00 82.69 98 THR A O 1
ATOM 731 N N . LEU A 1 99 ? -0.783 14.264 3.544 1.00 86.31 99 LEU A N 1
ATOM 732 C CA . LEU A 1 99 ? -1.395 14.157 4.872 1.00 86.31 99 LEU A CA 1
ATOM 733 C C . LEU A 1 99 ? -2.914 14.374 4.838 1.00 86.31 99 LEU A C 1
ATOM 735 O O . LEU A 1 99 ? -3.623 13.796 5.655 1.00 86.31 99 LEU A O 1
ATOM 739 N N . SER A 1 100 ? -3.426 15.179 3.900 1.00 79.81 100 SER A N 1
ATOM 740 C CA . SER A 1 100 ? -4.869 15.382 3.730 1.00 79.81 100 SER A CA 1
ATOM 741 C C . SER A 1 100 ? -5.566 14.080 3.324 1.00 79.81 100 SER A C 1
ATOM 743 O O . SER A 1 100 ? -6.507 13.648 3.988 1.00 79.81 100 SER A O 1
ATOM 745 N N . THR A 1 101 ? -5.047 13.396 2.296 1.00 76.75 101 THR A N 1
ATOM 746 C CA . THR A 1 101 ? -5.580 12.105 1.832 1.00 76.75 101 THR A CA 1
ATOM 747 C C . THR A 1 101 ? -5.426 11.003 2.879 1.00 76.75 101 THR A C 1
ATOM 749 O O . THR A 1 101 ? -6.354 10.222 3.069 1.00 76.75 101 THR A O 1
ATOM 752 N N . LEU A 1 102 ? -4.305 10.975 3.610 1.00 85.94 102 LEU A N 1
ATOM 753 C CA . LEU A 1 102 ? -4.086 10.032 4.711 1.00 85.94 102 LEU A CA 1
ATOM 754 C C . LEU A 1 102 ? -5.116 10.225 5.829 1.00 85.94 102 LEU A C 1
ATOM 756 O O . LEU A 1 102 ? -5.787 9.279 6.236 1.00 85.94 102 LEU A O 1
ATOM 760 N N . ARG A 1 103 ? -5.275 11.468 6.300 1.00 83.88 103 ARG A N 1
ATOM 761 C CA . ARG A 1 103 ? -6.243 11.811 7.349 1.00 83.88 103 ARG A CA 1
ATOM 762 C C . ARG A 1 103 ? -7.672 11.516 6.915 1.00 83.88 103 ARG A C 1
ATOM 764 O O . ARG A 1 103 ? -8.435 10.989 7.714 1.00 83.88 103 ARG A O 1
ATOM 771 N N . GLY A 1 104 ? -8.022 11.832 5.668 1.00 74.75 104 GLY A N 1
ATOM 772 C CA . GLY A 1 104 ? -9.334 11.524 5.103 1.00 74.75 104 GLY A CA 1
ATOM 773 C C . GLY A 1 104 ? -9.618 10.023 5.089 1.00 74.75 104 GLY A C 1
ATOM 774 O O . GLY A 1 104 ? -10.684 9.607 5.533 1.00 74.75 104 GLY A O 1
ATOM 775 N N . ALA A 1 105 ? -8.650 9.206 4.662 1.00 77.00 105 ALA A N 1
ATOM 776 C CA . ALA A 1 105 ? -8.785 7.751 4.665 1.00 77.00 105 ALA A CA 1
ATOM 777 C C . ALA A 1 105 ? -8.932 7.183 6.085 1.00 77.00 105 ALA A C 1
ATOM 779 O O . ALA A 1 105 ? -9.795 6.341 6.316 1.00 77.00 105 ALA A O 1
ATOM 780 N N . PHE A 1 106 ? -8.140 7.660 7.050 1.00 85.00 106 PHE A N 1
ATOM 781 C CA . PHE A 1 106 ? -8.226 7.188 8.437 1.00 85.00 106 PHE A CA 1
ATOM 782 C C . PHE A 1 106 ? -9.523 7.638 9.122 1.00 85.00 106 PHE A C 1
ATOM 784 O O . PHE A 1 106 ? -10.133 6.853 9.842 1.00 85.00 106 PHE A O 1
ATOM 791 N N . ALA A 1 107 ? -9.982 8.868 8.872 1.00 78.88 107 ALA A N 1
ATOM 792 C CA . ALA A 1 107 ? -11.269 9.350 9.368 1.00 78.88 107 ALA A CA 1
ATOM 793 C C . ALA A 1 107 ? -12.434 8.545 8.773 1.00 78.88 107 ALA A C 1
ATOM 795 O O . ALA A 1 107 ? -13.302 8.095 9.513 1.00 78.88 107 ALA A O 1
ATOM 796 N N . ALA A 1 108 ? -12.414 8.285 7.461 1.00 74.62 108 ALA A N 1
ATOM 797 C CA . ALA A 1 108 ? -13.411 7.440 6.810 1.00 74.62 108 ALA A CA 1
ATOM 798 C C . ALA A 1 108 ? -13.394 6.011 7.372 1.00 74.62 108 ALA A C 1
ATOM 800 O O . ALA A 1 108 ? -14.449 5.458 7.676 1.00 74.62 108 ALA A O 1
ATOM 801 N N . ALA A 1 109 ? -12.203 5.438 7.583 1.00 75.88 109 ALA A N 1
ATOM 802 C CA . ALA A 1 109 ? -12.063 4.139 8.227 1.00 75.88 109 ALA A CA 1
ATOM 803 C C . ALA A 1 109 ? -12.679 4.147 9.63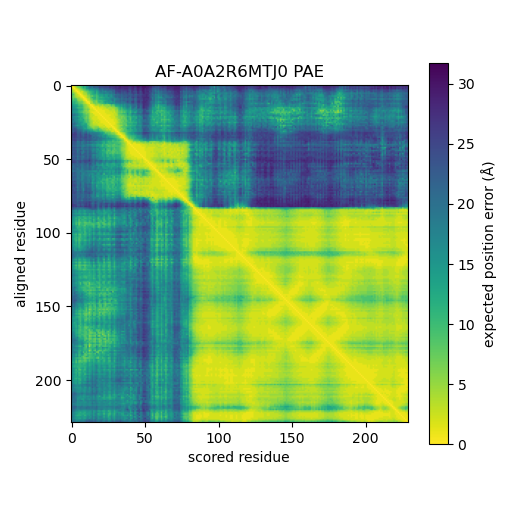1 1.00 75.88 109 ALA A C 1
ATOM 805 O O . ALA A 1 109 ? -13.440 3.244 9.955 1.00 75.88 109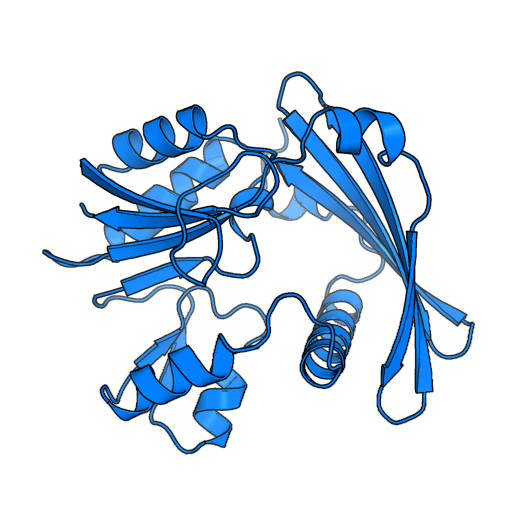 ALA A O 1
ATOM 806 N N . ARG A 1 110 ? -12.427 5.186 10.440 1.00 78.12 110 ARG A N 1
ATOM 807 C CA . ARG A 1 110 ? -13.045 5.345 11.762 1.00 78.12 110 ARG A CA 1
ATOM 808 C C . ARG A 1 110 ? -14.570 5.437 11.686 1.00 78.12 110 ARG A C 1
ATOM 810 O O . ARG A 1 110 ? -15.246 4.770 12.460 1.00 78.12 110 ARG A O 1
ATOM 817 N N . GLU A 1 111 ? -15.118 6.243 10.785 1.00 74.75 111 GLU A N 1
ATOM 818 C CA . GLU A 1 111 ? -16.572 6.417 10.633 1.00 74.75 111 GLU A CA 1
ATOM 819 C C . GLU A 1 111 ? -17.294 5.112 10.264 1.00 74.75 111 GLU A C 1
ATOM 821 O O . GLU A 1 111 ? -18.454 4.921 10.628 1.00 74.75 111 GLU A O 1
ATOM 826 N N . CYS A 1 112 ? -16.604 4.199 9.579 1.00 71.06 112 CYS A N 1
ATOM 827 C CA . CYS A 1 112 ? -17.114 2.875 9.232 1.00 71.06 112 CYS A CA 1
ATOM 828 C C . CYS A 1 112 ? -17.138 1.886 10.416 1.00 71.06 112 CYS A C 1
ATOM 830 O O . CYS A 1 112 ? -17.811 0.854 10.331 1.00 71.06 112 CYS A O 1
ATOM 832 N N . LEU A 1 113 ? -16.434 2.168 11.520 1.00 64.06 113 LEU A N 1
ATOM 833 C CA . LEU A 1 113 ? -16.314 1.246 12.652 1.00 64.06 113 LEU A CA 1
ATOM 834 C C . LEU A 1 113 ? -17.448 1.397 13.671 1.00 64.06 113 LEU A C 1
ATOM 836 O O . LEU A 1 113 ? -17.785 2.487 14.133 1.00 64.06 113 LEU A O 1
ATOM 840 N N . ARG A 1 114 ? -17.984 0.252 14.105 1.00 69.88 114 ARG A N 1
ATOM 841 C CA . ARG A 1 114 ? -18.829 0.131 15.304 1.00 69.88 114 ARG A CA 1
ATOM 842 C C . ARG A 1 114 ? -17.960 0.029 16.571 1.00 69.88 114 ARG A C 1
ATOM 844 O O . ARG A 1 114 ? -16.759 -0.229 16.460 1.00 69.88 114 ARG A O 1
ATOM 851 N N . PRO A 1 115 ? -18.534 0.183 17.783 1.00 73.69 115 PRO A N 1
ATOM 852 C CA . PRO A 1 115 ? -17.810 -0.090 19.024 1.00 73.69 115 PRO A CA 1
ATOM 853 C C . PRO A 1 115 ? -17.147 -1.476 19.006 1.00 73.69 115 PRO A C 1
ATOM 855 O O . PRO A 1 115 ? -17.802 -2.466 18.688 1.00 73.69 115 PRO A O 1
ATOM 858 N N . GLY A 1 116 ? -15.854 -1.532 19.337 1.00 73.12 116 GLY A N 1
ATOM 859 C CA . GLY A 1 116 ? -15.042 -2.757 19.288 1.00 73.12 116 GLY A CA 1
ATOM 860 C C . GLY A 1 116 ? -14.489 -3.121 17.904 1.00 73.12 116 GLY A C 1
ATOM 861 O O . GLY A 1 116 ? -13.843 -4.159 17.770 1.00 73.12 116 GLY A O 1
ATOM 862 N N . GLY A 1 117 ? -14.738 -2.299 16.880 1.00 77.88 117 GLY A N 1
ATOM 863 C CA . GLY A 1 117 ? -14.199 -2.512 15.543 1.00 77.88 117 GLY A CA 1
ATOM 864 C C . GLY A 1 117 ? -12.708 -2.181 15.420 1.00 77.88 117 GLY A C 1
ATOM 865 O O . GLY A 1 117 ? -12.163 -1.423 16.219 1.00 77.88 117 GLY A O 1
ATOM 866 N N . ARG A 1 118 ? -12.050 -2.737 14.401 1.00 80.88 118 ARG A N 1
ATOM 867 C CA . ARG A 1 118 ? -10.606 -2.596 14.147 1.00 80.88 118 ARG A CA 1
ATOM 868 C C . ARG A 1 118 ? -10.341 -2.022 12.759 1.00 80.88 118 ARG A C 1
ATOM 870 O O . ARG A 1 118 ? -11.050 -2.347 11.814 1.00 80.88 118 ARG A O 1
ATOM 877 N N . PHE A 1 119 ? -9.284 -1.229 12.618 1.00 84.19 119 PHE A N 1
ATOM 878 C CA . PHE A 1 119 ? -8.755 -0.801 11.325 1.00 84.19 119 PHE A CA 1
ATOM 879 C C . PHE A 1 119 ? -7.367 -1.404 11.094 1.00 84.19 119 PHE A C 1
ATOM 881 O O . PHE A 1 119 ? -6.444 -1.112 11.850 1.00 84.19 119 PHE A O 1
ATOM 888 N N . ALA A 1 120 ? -7.205 -2.237 10.066 1.00 85.12 120 ALA A N 1
ATOM 889 C CA . ALA A 1 120 ? -5.938 -2.892 9.758 1.00 85.12 120 ALA A CA 1
ATOM 890 C C . ALA A 1 120 ? -5.315 -2.385 8.452 1.00 85.12 120 ALA A C 1
ATOM 892 O O . ALA A 1 120 ? -5.979 -2.271 7.431 1.00 85.12 120 ALA A O 1
ATOM 893 N N . PHE A 1 121 ? -4.018 -2.119 8.426 1.00 87.69 121 PHE A N 1
ATOM 894 C CA . PHE A 1 121 ? -3.338 -1.746 7.185 1.00 87.69 121 PHE A CA 1
ATOM 895 C C . PHE A 1 121 ? -1.879 -2.160 7.219 1.00 87.69 121 PHE A C 1
ATOM 897 O O . PHE A 1 121 ? -1.295 -2.324 8.288 1.00 87.69 121 PHE A O 1
ATOM 904 N N . ASN A 1 122 ? -1.266 -2.302 6.048 1.00 92.06 122 ASN A N 1
ATOM 905 C CA . ASN A 1 122 ? 0.174 -2.494 5.955 1.00 92.06 122 ASN A CA 1
ATOM 906 C C . ASN A 1 122 ? 0.849 -1.346 5.207 1.00 92.06 122 ASN A C 1
ATOM 908 O O . ASN A 1 122 ? 0.251 -0.673 4.368 1.00 92.06 122 ASN A O 1
ATOM 912 N N . THR A 1 123 ? 2.109 -1.109 5.543 1.00 93.44 123 THR A N 1
ATOM 913 C CA . THR A 1 123 ? 2.946 -0.055 4.965 1.00 93.44 123 THR A CA 1
ATOM 914 C C . THR A 1 123 ? 4.412 -0.451 5.074 1.00 93.44 123 THR A C 1
ATOM 916 O O . THR A 1 123 ? 4.774 -1.377 5.804 1.00 93.44 123 THR A O 1
ATOM 919 N N . PHE A 1 124 ? 5.279 0.260 4.370 1.00 92.38 124 PHE A N 1
ATOM 920 C CA . PHE A 1 124 ? 6.719 0.123 4.525 1.00 92.38 124 PHE A CA 1
ATOM 921 C C . PHE A 1 124 ? 7.406 1.487 4.456 1.00 92.38 124 PHE A C 1
ATOM 923 O O . PHE A 1 124 ? 6.915 2.419 3.816 1.00 92.38 124 PHE A O 1
ATOM 930 N N . VAL A 1 125 ? 8.577 1.558 5.082 1.00 92.19 125 VAL A N 1
ATOM 931 C CA . VAL A 1 125 ? 9.567 2.616 4.882 1.00 92.19 125 VAL A CA 1
ATOM 932 C C . VAL A 1 125 ? 10.876 1.905 4.539 1.00 92.19 125 VAL A C 1
ATOM 934 O O . VAL A 1 125 ? 11.267 1.004 5.279 1.00 92.19 125 VAL A O 1
ATOM 937 N N . PRO A 1 126 ? 11.528 2.215 3.408 1.00 91.19 126 PRO A N 1
ATOM 938 C CA . PRO A 1 126 ? 12.801 1.595 3.064 1.00 91.19 126 PRO A CA 1
ATOM 939 C C . PRO A 1 126 ? 13.898 2.031 4.046 1.00 91.19 126 PRO A C 1
ATOM 941 O O . PRO A 1 126 ? 13.922 3.181 4.486 1.00 91.19 126 PRO A O 1
ATOM 944 N N . GLY A 1 127 ? 14.845 1.136 4.332 1.00 90.19 127 GLY A N 1
ATOM 945 C CA . GLY A 1 127 ? 16.088 1.512 5.007 1.00 90.19 127 GLY A CA 1
ATOM 946 C C . GLY A 1 127 ? 16.898 2.510 4.172 1.00 90.19 127 GLY A C 1
ATOM 947 O O . GLY A 1 127 ? 16.821 2.507 2.941 1.00 90.19 127 GLY A O 1
ATOM 948 N N . PHE A 1 128 ? 17.687 3.362 4.824 1.00 91.06 128 PHE A N 1
ATOM 949 C CA . PHE A 1 128 ? 18.457 4.396 4.127 1.00 91.06 128 PHE A CA 1
ATOM 950 C C . PHE A 1 128 ? 19.517 3.810 3.195 1.00 91.06 128 PHE A C 1
ATOM 952 O O . PHE A 1 128 ? 19.742 4.358 2.122 1.00 91.06 128 PHE A O 1
ATOM 959 N N . GLU A 1 129 ? 20.108 2.674 3.554 1.00 92.31 129 GLU A N 1
ATOM 960 C CA . GLU A 1 129 ? 21.042 1.932 2.707 1.00 92.31 129 GLU A CA 1
ATOM 961 C C . GLU A 1 129 ? 20.348 1.469 1.421 1.00 92.31 129 GLU A C 1
ATOM 963 O O . GLU A 1 129 ? 20.863 1.668 0.327 1.00 92.31 129 GLU A O 1
ATOM 968 N N . VAL A 1 130 ? 19.114 0.960 1.528 1.00 91.06 130 VAL A N 1
ATOM 969 C CA . VAL A 1 130 ? 18.300 0.573 0.364 1.00 91.06 130 VAL A CA 1
ATOM 970 C C . VAL A 1 130 ? 18.009 1.776 -0.529 1.00 91.06 130 VAL A C 1
ATOM 972 O O . VAL A 1 130 ? 18.048 1.649 -1.753 1.00 91.06 130 VAL A O 1
ATOM 975 N N . VAL A 1 131 ? 17.714 2.938 0.058 1.00 92.69 131 VAL A N 1
ATOM 976 C CA . VAL A 1 131 ? 17.516 4.173 -0.712 1.00 92.69 131 VAL A CA 1
ATOM 977 C C . VAL A 1 131 ? 18.813 4.561 -1.422 1.00 92.69 131 VAL A C 1
ATOM 979 O O . VAL A 1 131 ? 18.804 4.729 -2.635 1.00 92.69 131 VAL A O 1
ATOM 982 N N . ALA A 1 132 ? 19.929 4.646 -0.699 1.00 93.56 132 ALA A N 1
ATOM 983 C CA . ALA A 1 132 ? 21.211 5.087 -1.241 1.00 93.56 132 ALA A CA 1
ATOM 984 C C . ALA A 1 132 ? 21.760 4.160 -2.337 1.00 93.56 132 ALA A C 1
ATOM 986 O O . ALA A 1 132 ? 22.355 4.636 -3.300 1.00 93.56 132 ALA A O 1
ATOM 987 N N . GLU A 1 133 ? 21.570 2.849 -2.193 1.00 93.38 133 GLU A N 1
ATOM 988 C CA . GLU A 1 133 ? 22.142 1.851 -3.101 1.00 93.38 133 GLU A CA 1
ATOM 989 C C . GLU A 1 133 ? 21.217 1.484 -4.262 1.00 93.38 133 GLU A C 1
ATOM 991 O O . GLU A 1 133 ? 21.699 1.062 -5.310 1.00 93.38 133 GLU A O 1
ATOM 996 N N . GLN A 1 134 ? 19.893 1.568 -4.079 1.00 93.50 134 GLN A N 1
ATOM 997 C CA . GLN A 1 134 ? 18.941 0.959 -5.016 1.00 93.50 134 GLN A CA 1
ATOM 998 C C . GLN A 1 134 ? 17.945 1.946 -5.628 1.00 93.50 134 GLN A C 1
ATOM 1000 O O . GLN A 1 134 ? 17.257 1.571 -6.581 1.00 93.50 134 GLN A O 1
ATOM 1005 N N . TYR A 1 135 ? 17.783 3.159 -5.089 1.00 94.88 135 TYR A N 1
ATOM 1006 C CA . TYR A 1 135 ? 16.913 4.154 -5.723 1.00 94.88 135 TYR A CA 1
ATOM 1007 C C . TYR A 1 135 ? 17.660 4.817 -6.884 1.00 94.88 135 TYR A C 1
ATOM 1009 O O . TYR A 1 135 ? 18.812 5.208 -6.761 1.00 94.88 135 TYR A O 1
ATOM 1017 N N . GLY A 1 136 ? 16.983 4.950 -8.024 1.00 95.69 136 GLY A N 1
ATOM 1018 C CA . GLY A 1 136 ? 17.560 5.398 -9.293 1.00 95.69 136 GLY A CA 1
ATOM 1019 C C . GLY A 1 136 ? 17.943 4.258 -10.238 1.00 95.69 136 GLY A C 1
ATOM 1020 O O . GLY A 1 136 ? 17.949 4.482 -11.448 1.00 95.69 136 GLY A O 1
ATOM 1021 N N . GLU A 1 137 ? 18.151 3.052 -9.707 1.00 97.44 137 GLU A N 1
ATOM 1022 C CA . GLU A 1 137 ? 18.517 1.861 -10.475 1.00 97.44 137 GLU A CA 1
ATOM 1023 C C . GLU A 1 137 ? 17.301 1.170 -11.109 1.00 97.44 137 GLU A C 1
ATOM 1025 O O . GLU A 1 137 ? 16.204 1.119 -10.536 1.00 97.44 137 GLU A O 1
ATOM 1030 N N . GLU A 1 138 ? 17.504 0.601 -12.300 1.00 97.12 138 GLU A N 1
ATOM 1031 C CA . GLU A 1 138 ? 16.504 -0.240 -12.957 1.00 97.12 138 GLU A CA 1
ATOM 1032 C C . GLU A 1 138 ? 16.428 -1.611 -12.293 1.00 97.12 138 GLU A C 1
ATOM 1034 O O . GLU A 1 138 ? 17.417 -2.329 -12.151 1.00 97.12 138 GLU A O 1
ATOM 1039 N N . ARG A 1 139 ? 15.209 -2.018 -11.939 1.00 94.25 139 ARG A N 1
ATOM 1040 C CA . ARG A 1 139 ? 14.910 -3.395 -11.553 1.00 94.25 139 ARG A CA 1
ATOM 1041 C C . ARG A 1 139 ? 14.053 -4.043 -12.609 1.00 94.25 139 ARG A C 1
ATOM 1043 O O . ARG A 1 139 ? 12.980 -3.538 -12.932 1.00 94.25 139 ARG A O 1
ATOM 1050 N N . VAL A 1 140 ? 14.511 -5.188 -13.089 1.00 95.12 140 VAL A N 1
ATOM 1051 C CA . VAL A 1 140 ? 13.798 -5.996 -14.071 1.00 95.12 140 VAL A CA 1
ATOM 1052 C C . VAL A 1 140 ? 13.190 -7.201 -13.370 1.00 95.12 140 VAL A C 1
ATOM 1054 O O . VAL A 1 140 ? 13.849 -7.878 -12.583 1.00 95.12 140 VAL A O 1
ATOM 1057 N N . ARG A 1 141 ? 11.919 -7.464 -13.655 1.00 90.25 141 ARG A N 1
ATOM 1058 C CA . ARG A 1 141 ? 11.228 -8.695 -13.276 1.00 90.25 141 ARG A CA 1
ATOM 1059 C C . ARG A 1 141 ? 10.635 -9.319 -14.521 1.00 90.25 141 ARG A C 1
ATOM 1061 O O . ARG A 1 141 ? 9.901 -8.653 -15.245 1.00 90.25 141 ARG A O 1
ATOM 1068 N N . GLU A 1 142 ? 10.921 -10.590 -14.734 1.00 92.88 142 GLU A N 1
ATOM 1069 C CA . GLU A 1 142 ? 10.383 -11.376 -15.841 1.00 92.88 142 GLU A CA 1
ATOM 1070 C C . GLU A 1 142 ? 9.456 -12.453 -15.283 1.00 92.88 142 GLU A C 1
ATOM 1072 O O . GLU A 1 142 ? 9.732 -13.044 -14.240 1.00 92.88 142 GLU A O 1
ATOM 1077 N N . PHE A 1 143 ? 8.319 -12.655 -15.939 1.00 89.19 143 PHE A N 1
ATOM 1078 C CA . PHE A 1 143 ? 7.307 -13.638 -15.556 1.00 89.19 143 PHE A CA 1
ATOM 1079 C C . PHE A 1 143 ? 6.469 -14.015 -16.783 1.00 89.19 143 PHE A C 1
ATOM 1081 O O . PHE A 1 143 ? 6.629 -13.430 -17.850 1.00 89.19 143 PHE A O 1
ATOM 1088 N N . SER A 1 144 ? 5.600 -15.017 -16.675 1.00 87.56 144 SER A N 1
ATOM 1089 C CA . SER A 1 144 ? 4.714 -15.434 -17.771 1.00 87.56 144 SER A CA 1
ATOM 1090 C C . SER A 1 144 ? 3.261 -15.443 -17.312 1.00 87.56 144 SER A C 1
ATOM 1092 O O . SER A 1 144 ? 2.985 -15.809 -16.175 1.00 87.56 144 SER A O 1
ATOM 1094 N N . VAL A 1 145 ? 2.349 -15.048 -18.201 1.00 82.56 145 VAL A N 1
ATOM 1095 C CA . VAL A 1 145 ? 0.891 -15.098 -17.998 1.00 82.56 145 VAL A CA 1
ATOM 1096 C C . VAL A 1 145 ? 0.310 -15.869 -19.174 1.00 82.56 145 VAL A C 1
ATOM 1098 O O . VAL A 1 145 ? 0.556 -15.482 -20.315 1.00 82.56 145 VAL A O 1
ATOM 1101 N N . ASP A 1 146 ? -0.376 -16.985 -18.922 1.00 88.56 146 ASP A N 1
ATOM 1102 C CA . ASP A 1 146 ? -0.914 -17.880 -19.963 1.00 88.56 146 ASP A CA 1
ATOM 1103 C C . ASP A 1 146 ? 0.127 -18.300 -21.021 1.00 88.56 146 ASP A C 1
ATOM 1105 O O . ASP A 1 146 ? -0.151 -18.396 -22.216 1.00 88.56 146 ASP A O 1
ATOM 1109 N N . GLY A 1 147 ? 1.375 -18.506 -20.586 1.00 88.06 147 GLY A N 1
ATOM 1110 C CA . GLY A 1 147 ? 2.500 -18.841 -21.467 1.00 88.06 147 GLY A CA 1
ATOM 1111 C C . GLY A 1 147 ? 3.053 -17.671 -22.290 1.00 88.06 147 GLY A C 1
ATOM 1112 O O . GLY A 1 147 ? 4.019 -17.859 -23.025 1.00 88.06 147 GLY A O 1
ATOM 1113 N N . VAL A 1 148 ? 2.496 -16.464 -22.153 1.00 90.44 148 VAL A N 1
ATOM 1114 C CA . VAL A 1 148 ? 3.007 -15.246 -22.792 1.00 90.44 148 VAL A CA 1
ATOM 1115 C C . VAL A 1 148 ? 4.045 -14.585 -21.877 1.00 90.44 148 VAL A C 1
ATOM 1117 O O . VAL A 1 148 ? 3.722 -14.275 -20.721 1.00 90.44 148 VAL A O 1
ATOM 1120 N N . PRO A 1 149 ? 5.275 -14.324 -22.355 1.00 93.25 149 PRO A N 1
ATOM 1121 C CA . PRO A 1 149 ? 6.306 -13.698 -21.540 1.00 93.25 149 PRO A CA 1
ATOM 1122 C C . PRO A 1 149 ? 5.982 -12.224 -21.283 1.00 93.25 149 PRO A C 1
ATOM 1124 O O . PRO A 1 149 ? 5.592 -11.475 -22.180 1.00 93.25 149 PRO A O 1
ATOM 1127 N N . HIS A 1 150 ? 6.176 -11.804 -20.040 1.00 92.25 150 HIS A N 1
ATOM 1128 C CA . HIS A 1 150 ? 6.004 -10.442 -19.567 1.00 92.25 150 HIS A CA 1
ATOM 1129 C C . HIS A 1 150 ? 7.270 -9.974 -18.857 1.00 92.25 150 HIS A C 1
ATOM 1131 O O . HIS A 1 150 ? 7.973 -10.746 -18.202 1.00 92.25 150 HIS A O 1
ATOM 1137 N N . ARG A 1 151 ? 7.548 -8.676 -18.964 1.00 94.50 151 ARG A N 1
ATOM 1138 C CA . ARG A 1 151 ? 8.669 -8.037 -18.275 1.00 94.50 151 ARG A CA 1
ATOM 1139 C C . ARG A 1 151 ? 8.212 -6.726 -17.660 1.00 94.50 151 ARG A C 1
ATOM 1141 O O . ARG A 1 151 ? 7.721 -5.856 -18.367 1.00 94.50 151 ARG A O 1
ATOM 1148 N N . GLU A 1 152 ? 8.405 -6.560 -16.361 1.00 92.88 152 GLU A N 1
ATOM 1149 C CA . GLU A 1 152 ? 8.254 -5.284 -15.660 1.00 92.88 152 GLU A CA 1
ATOM 1150 C C . GLU A 1 152 ? 9.646 -4.685 -15.448 1.00 92.88 152 GLU A C 1
ATOM 1152 O O . GLU A 1 152 ? 10.513 -5.323 -14.853 1.00 92.88 152 GLU A O 1
ATOM 1157 N N . VAL A 1 153 ? 9.859 -3.458 -15.916 1.00 95.88 153 VAL A N 1
ATOM 1158 C CA . VAL A 1 153 ? 11.034 -2.649 -15.575 1.00 95.88 153 VAL A CA 1
ATOM 1159 C C . VAL A 1 153 ? 10.570 -1.536 -14.649 1.00 95.88 153 VAL A C 1
ATOM 1161 O O . VAL A 1 153 ? 9.701 -0.749 -15.021 1.00 95.88 153 VAL A O 1
ATOM 1164 N N . SER A 1 154 ? 11.123 -1.469 -13.442 1.00 94.06 154 SER A N 1
ATOM 1165 C CA . SER A 1 154 ? 10.770 -0.455 -12.451 1.00 94.06 154 SER A CA 1
ATOM 1166 C C . SER A 1 154 ? 11.979 0.361 -12.017 1.00 94.06 154 SER A C 1
ATOM 1168 O O . SER A 1 154 ? 13.024 -0.218 -11.727 1.00 94.06 154 SER A O 1
ATOM 1170 N N . VAL A 1 155 ? 11.808 1.675 -11.894 1.00 97.06 155 VAL A N 1
ATOM 1171 C CA . VAL A 1 155 ? 12.781 2.588 -11.284 1.00 97.06 155 VAL A CA 1
ATOM 1172 C C . VAL A 1 155 ? 12.078 3.378 -10.194 1.00 97.06 155 VAL A C 1
ATOM 1174 O O . VAL A 1 155 ? 11.076 4.040 -10.465 1.00 97.06 155 VAL A O 1
ATOM 1177 N N . THR A 1 156 ? 12.611 3.342 -8.977 1.00 96.00 156 THR A N 1
ATOM 1178 C CA . THR A 1 156 ? 12.104 4.144 -7.856 1.00 96.00 156 THR A CA 1
ATOM 1179 C C . THR A 1 156 ? 13.069 5.278 -7.570 1.00 96.00 156 THR A C 1
ATOM 1181 O O . THR A 1 156 ? 14.269 5.039 -7.472 1.00 96.00 156 THR A O 1
ATOM 1184 N N . ARG A 1 157 ? 12.570 6.504 -7.418 1.00 96.44 157 ARG A N 1
ATOM 1185 C CA . ARG A 1 157 ? 13.369 7.673 -7.027 1.00 96.44 157 ARG A CA 1
ATOM 1186 C C . ARG A 1 157 ? 12.715 8.372 -5.851 1.00 96.44 157 ARG A C 1
ATOM 1188 O O . ARG A 1 157 ? 11.501 8.537 -5.853 1.00 96.44 157 ARG A O 1
ATOM 1195 N N . LEU A 1 158 ? 13.508 8.810 -4.878 1.00 95.75 158 LEU A N 1
ATOM 1196 C CA . LEU A 1 158 ? 13.039 9.735 -3.853 1.00 95.75 158 LEU A CA 1
ATOM 1197 C C . LEU A 1 158 ? 13.034 11.124 -4.491 1.00 95.75 158 LEU A C 1
ATOM 1199 O O . LEU A 1 158 ? 14.087 11.642 -4.846 1.00 95.75 158 LEU A O 1
ATOM 1203 N N . THR A 1 159 ? 11.849 11.663 -4.755 1.00 94.25 159 THR A N 1
ATOM 1204 C CA . THR A 1 159 ? 11.688 12.906 -5.530 1.00 94.25 159 THR A CA 1
ATOM 1205 C C . THR A 1 159 ? 11.392 14.105 -4.647 1.00 94.25 159 THR A C 1
ATOM 1207 O O . THR A 1 159 ? 11.674 15.229 -5.043 1.00 94.25 159 THR A O 1
ATOM 1210 N N . ASP A 1 160 ? 10.813 13.864 -3.471 1.00 94.12 160 ASP A N 1
ATOM 1211 C CA . ASP A 1 160 ? 10.601 14.871 -2.441 1.00 94.12 160 ASP A CA 1
ATOM 1212 C C . ASP A 1 160 ? 11.102 14.304 -1.112 1.00 94.12 160 ASP A C 1
ATOM 1214 O O . ASP A 1 160 ? 10.459 13.463 -0.485 1.00 94.12 160 ASP A O 1
ATOM 1218 N N . GLU A 1 161 ? 12.305 14.707 -0.715 1.00 93.44 161 GLU A N 1
ATOM 1219 C CA . GLU A 1 161 ? 12.925 14.246 0.529 1.00 93.44 161 GLU A CA 1
ATOM 1220 C C . GLU A 1 161 ? 12.260 14.860 1.767 1.00 93.44 161 GLU A C 1
ATOM 1222 O O . GLU A 1 161 ? 12.280 14.249 2.836 1.00 93.44 161 GLU A O 1
ATOM 1227 N N . LEU A 1 162 ? 11.667 16.052 1.623 1.00 92.88 162 LEU A N 1
ATOM 1228 C CA . LEU A 1 162 ? 11.039 16.788 2.717 1.00 92.88 162 LEU A CA 1
ATOM 1229 C C . LEU A 1 162 ? 9.688 16.171 3.075 1.00 92.88 162 LEU A C 1
ATOM 1231 O O . LEU A 1 162 ? 9.433 15.881 4.242 1.00 92.88 162 LEU A O 1
ATOM 1235 N N . GLU A 1 163 ? 8.854 15.934 2.064 1.00 92.06 163 GLU A N 1
ATOM 1236 C CA . GLU A 1 163 ? 7.556 15.266 2.212 1.00 92.06 163 GLU A CA 1
ATOM 1237 C C . GLU A 1 163 ? 7.692 13.734 2.252 1.00 92.06 163 GLU A C 1
ATOM 1239 O O . GLU A 1 163 ? 6.712 13.019 2.461 1.00 92.06 163 GLU A O 1
ATOM 1244 N N . GLN A 1 164 ? 8.913 13.218 2.066 1.00 94.31 164 GLN A N 1
ATOM 1245 C CA . GLN A 1 164 ? 9.235 11.792 1.998 1.00 94.31 164 GLN A CA 1
ATOM 1246 C C . GLN A 1 164 ? 8.391 11.045 0.957 1.00 94.31 164 GLN A C 1
ATOM 1248 O O . GLN A 1 164 ? 7.839 9.974 1.218 1.00 94.31 164 GLN A O 1
ATOM 1253 N N . VAL A 1 165 ? 8.310 11.604 -0.250 1.00 94.25 165 VAL A N 1
ATOM 1254 C CA . VAL A 1 165 ? 7.589 11.016 -1.381 1.00 94.25 165 VAL A CA 1
ATOM 1255 C C . VAL A 1 165 ? 8.580 10.487 -2.407 1.00 94.25 165 VAL A C 1
ATOM 1257 O O . VAL A 1 165 ? 9.379 11.226 -2.992 1.00 94.25 165 VAL A O 1
ATOM 1260 N N . ALA A 1 166 ? 8.501 9.184 -2.656 1.00 95.06 166 ALA A N 1
ATOM 1261 C CA . ALA A 1 166 ? 9.172 8.536 -3.769 1.00 95.06 166 ALA A CA 1
ATOM 1262 C C . ALA A 1 166 ? 8.222 8.403 -4.964 1.00 95.06 166 ALA A C 1
ATOM 1264 O O . ALA A 1 166 ? 7.030 8.204 -4.781 1.00 95.06 166 ALA A O 1
ATOM 1265 N N . HIS A 1 167 ? 8.739 8.447 -6.187 1.00 93.81 167 HIS A N 1
ATOM 1266 C CA . HIS A 1 167 ? 7.997 8.045 -7.379 1.00 93.81 167 HIS A CA 1
ATOM 1267 C C . HIS A 1 167 ? 8.562 6.736 -7.909 1.00 93.81 167 HIS A C 1
ATOM 1269 O O . HIS A 1 167 ? 9.772 6.593 -8.109 1.00 93.81 167 HIS A O 1
ATOM 1275 N N . ILE A 1 168 ? 7.675 5.771 -8.132 1.00 91.25 168 ILE A N 1
ATOM 1276 C CA . ILE A 1 168 ? 7.998 4.536 -8.833 1.00 91.25 168 ILE A CA 1
ATOM 1277 C C . ILE A 1 168 ? 7.472 4.623 -10.259 1.00 91.25 168 ILE A C 1
ATOM 1279 O O . ILE A 1 168 ? 6.266 4.695 -10.490 1.00 91.25 168 ILE A O 1
ATOM 1283 N N . ARG A 1 169 ? 8.385 4.587 -11.226 1.00 92.56 169 ARG A N 1
ATOM 1284 C CA . ARG A 1 169 ? 8.048 4.410 -12.634 1.00 92.56 169 ARG A CA 1
ATOM 1285 C C . ARG A 1 169 ? 8.101 2.931 -12.964 1.00 92.56 169 ARG A C 1
ATOM 1287 O O . ARG A 1 169 ? 9.134 2.302 -12.757 1.00 92.56 169 ARG A O 1
ATOM 1294 N N . ARG A 1 170 ? 7.009 2.383 -13.484 1.00 90.12 170 ARG A N 1
ATOM 1295 C CA . ARG A 1 170 ? 6.908 1.008 -13.976 1.00 90.12 170 ARG A CA 1
ATOM 1296 C C . ARG A 1 170 ? 6.604 1.023 -15.462 1.00 90.12 170 ARG A C 1
ATOM 1298 O O . ARG A 1 170 ? 5.639 1.653 -15.882 1.00 90.12 170 ARG A O 1
ATOM 1305 N N . THR A 1 171 ? 7.394 0.287 -16.225 1.00 91.31 171 THR A N 1
ATOM 1306 C CA . THR A 1 171 ? 7.181 0.031 -17.645 1.00 91.31 171 THR A CA 1
ATOM 1307 C C . THR A 1 171 ? 6.938 -1.457 -17.825 1.00 91.31 171 THR A C 1
ATOM 1309 O O . THR A 1 171 ? 7.777 -2.273 -17.441 1.00 91.31 171 THR A O 1
ATOM 1312 N N . LEU A 1 172 ? 5.798 -1.815 -18.402 1.00 90.44 172 LEU A N 1
ATOM 1313 C CA . LEU A 1 172 ? 5.389 -3.196 -18.592 1.00 90.44 172 LEU A CA 1
ATOM 1314 C C . LEU A 1 172 ? 5.470 -3.578 -20.065 1.00 90.44 172 LEU A C 1
ATOM 1316 O O . LEU A 1 172 ? 5.022 -2.837 -20.941 1.00 90.44 172 LEU A O 1
ATOM 1320 N N . TYR A 1 173 ? 6.049 -4.744 -20.315 1.00 93.50 173 TYR A N 1
ATOM 1321 C CA . TYR A 1 173 ? 6.203 -5.350 -21.624 1.00 93.50 173 TYR A CA 1
ATOM 1322 C C . TYR A 1 173 ? 5.453 -6.683 -21.674 1.00 93.50 173 TYR A C 1
ATOM 1324 O O . TYR A 1 173 ? 5.473 -7.436 -20.697 1.00 93.50 173 TYR A O 1
ATOM 1332 N N . ARG A 1 174 ? 4.852 -6.988 -22.824 1.00 93.00 174 ARG A N 1
ATOM 1333 C CA . ARG A 1 174 ? 4.209 -8.263 -23.165 1.00 93.00 174 ARG A CA 1
ATOM 1334 C C . ARG A 1 174 ? 4.773 -8.718 -24.502 1.00 93.00 174 ARG A C 1
ATOM 1336 O O . ARG A 1 174 ? 4.771 -7.942 -25.447 1.00 93.00 174 ARG A O 1
ATOM 1343 N N . ASP A 1 175 ? 5.276 -9.945 -24.559 1.00 93.94 175 ASP A N 1
ATOM 1344 C CA . ASP A 1 175 ? 5.904 -10.519 -25.758 1.00 93.94 175 ASP A CA 1
ATOM 1345 C C . ASP A 1 175 ? 6.988 -9.614 -26.383 1.00 93.94 175 ASP A C 1
ATOM 1347 O O . ASP A 1 175 ? 7.099 -9.440 -27.591 1.00 93.94 175 ASP A O 1
ATOM 1351 N N . GLY A 1 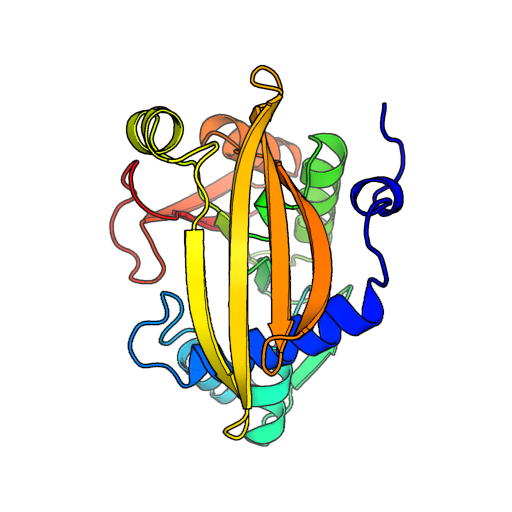176 ? 7.775 -8.959 -25.523 1.00 91.56 176 GLY A N 1
ATOM 1352 C CA . GLY A 1 176 ? 8.831 -8.025 -25.926 1.00 91.56 176 GLY A CA 1
ATOM 1353 C C . GLY A 1 176 ? 8.356 -6.611 -26.290 1.00 91.56 176 GLY A C 1
ATOM 1354 O O . GLY A 1 176 ? 9.178 -5.693 -26.305 1.00 91.56 176 GLY A O 1
ATOM 1355 N N . GLU A 1 177 ? 7.058 -6.390 -26.494 1.00 93.69 177 GLU A N 1
ATOM 1356 C CA . GLU A 1 177 ? 6.492 -5.076 -26.809 1.00 93.69 177 GLU A CA 1
ATOM 1357 C C . GLU A 1 177 ? 6.109 -4.303 -25.544 1.00 93.69 177 GLU A C 1
ATOM 1359 O O . GLU A 1 177 ? 5.562 -4.868 -24.597 1.00 93.69 177 GLU A O 1
ATOM 1364 N N . ARG A 1 178 ? 6.388 -2.991 -25.504 1.00 94.62 178 ARG A N 1
ATOM 1365 C CA . ARG A 1 178 ? 5.973 -2.129 -24.384 1.00 94.62 178 ARG A CA 1
ATOM 1366 C C . ARG A 1 178 ? 4.463 -1.915 -24.447 1.00 94.62 178 ARG A C 1
ATOM 1368 O O . ARG A 1 178 ? 3.975 -1.321 -25.402 1.00 94.62 178 ARG A O 1
ATOM 1375 N N . VAL A 1 179 ? 3.762 -2.319 -23.394 1.00 91.00 179 VAL A N 1
ATOM 1376 C CA . VAL A 1 179 ? 2.306 -2.178 -23.276 1.00 91.00 179 VAL A CA 1
ATOM 1377 C C . VAL A 1 179 ? 1.924 -0.884 -22.573 1.00 91.00 179 VAL A C 1
ATOM 1379 O O . VAL A 1 179 ? 1.044 -0.171 -23.038 1.00 91.00 179 VAL A O 1
ATOM 1382 N N . ALA A 1 180 ? 2.579 -0.569 -21.454 1.00 82.62 180 ALA A N 1
ATOM 1383 C CA . ALA A 1 180 ? 2.213 0.579 -20.634 1.00 82.62 180 ALA A CA 1
ATOM 1384 C C . ALA A 1 180 ? 3.406 1.109 -19.842 1.00 82.62 180 ALA A C 1
ATOM 1386 O O . ALA A 1 180 ? 4.301 0.352 -19.458 1.00 82.62 180 ALA A O 1
ATOM 1387 N N . THR A 1 181 ? 3.373 2.404 -19.545 1.00 86.50 181 THR A N 1
ATOM 1388 C CA . THR A 1 181 ? 4.241 3.032 -18.550 1.00 86.50 181 THR A CA 1
ATOM 1389 C C . THR A 1 181 ? 3.378 3.801 -17.560 1.00 86.50 181 THR A C 1
ATOM 1391 O O . THR A 1 181 ? 2.424 4.465 -17.954 1.00 86.50 181 THR A O 1
ATOM 1394 N N . ARG A 1 182 ? 3.712 3.720 -16.272 1.00 83.69 182 ARG A N 1
ATOM 1395 C CA . ARG A 1 182 ? 3.065 4.515 -15.229 1.00 83.69 182 ARG A CA 1
ATOM 1396 C C . ARG A 1 182 ? 4.076 4.979 -14.203 1.00 83.69 182 ARG A C 1
ATOM 1398 O O . ARG A 1 182 ? 4.906 4.194 -13.750 1.00 83.69 182 ARG A O 1
ATOM 1405 N N . GLU A 1 183 ? 3.959 6.231 -13.802 1.00 83.69 183 GLU A N 1
ATOM 1406 C CA . GLU A 1 183 ? 4.628 6.767 -12.626 1.00 83.69 183 GLU A CA 1
ATOM 1407 C C . GLU A 1 183 ? 3.615 6.889 -11.486 1.00 83.69 183 GLU A C 1
ATOM 1409 O O . GLU A 1 183 ? 2.444 7.201 -11.698 1.00 83.69 183 GLU A O 1
ATOM 1414 N N . THR A 1 184 ? 4.009 6.505 -10.277 1.00 82.31 184 THR A N 1
ATOM 1415 C CA . THR A 1 184 ? 3.107 6.478 -9.122 1.00 82.31 184 THR A CA 1
ATOM 1416 C C . THR A 1 184 ? 3.842 6.981 -7.890 1.00 82.31 184 THR A C 1
ATOM 1418 O O . THR A 1 184 ? 4.918 6.454 -7.589 1.00 82.31 184 THR A O 1
ATOM 1421 N N . PRO A 1 185 ? 3.290 7.964 -7.162 1.00 85.88 185 PRO A N 1
ATOM 1422 C CA . PRO A 1 185 ? 3.871 8.398 -5.906 1.00 85.88 185 PRO A CA 1
ATOM 1423 C C . PRO A 1 185 ? 3.676 7.341 -4.808 1.00 85.88 185 PRO A C 1
ATOM 1425 O O . PRO A 1 185 ? 2.687 6.603 -4.777 1.00 85.88 185 PRO A O 1
ATOM 1428 N N . LEU A 1 186 ? 4.642 7.295 -3.899 1.00 90.31 186 LEU A N 1
ATOM 1429 C CA . LEU A 1 186 ? 4.694 6.486 -2.692 1.00 90.31 186 LEU A CA 1
ATOM 1430 C C . LEU A 1 186 ? 5.142 7.381 -1.532 1.00 90.31 186 LEU A C 1
ATOM 1432 O O . LEU A 1 186 ? 6.317 7.738 -1.445 1.00 90.31 186 LEU A O 1
ATOM 1436 N N . ALA A 1 187 ? 4.223 7.734 -0.638 1.00 93.56 187 ALA A N 1
ATOM 1437 C CA . ALA A 1 187 ? 4.546 8.405 0.614 1.00 93.56 187 ALA A CA 1
ATOM 1438 C C . ALA A 1 187 ? 5.175 7.410 1.595 1.00 93.56 187 ALA A C 1
ATOM 1440 O O . ALA A 1 187 ? 4.589 6.375 1.922 1.00 93.56 187 ALA A O 1
ATOM 1441 N N . LEU A 1 188 ? 6.379 7.716 2.068 1.00 95.25 188 LEU A N 1
ATOM 1442 C CA . LEU A 1 188 ? 7.170 6.877 2.964 1.00 95.25 188 LEU A CA 1
ATOM 1443 C C . LEU A 1 188 ? 6.943 7.308 4.412 1.00 95.25 188 LEU A C 1
ATOM 1445 O O . LEU A 1 188 ? 7.810 7.911 5.034 1.00 95.25 188 LEU A O 1
ATOM 1449 N N . TYR A 1 189 ? 5.758 7.016 4.944 1.00 94.25 189 TYR A N 1
ATOM 1450 C CA . TYR A 1 189 ? 5.348 7.506 6.257 1.00 94.25 189 TYR A CA 1
ATOM 1451 C C . TYR A 1 189 ? 6.166 6.914 7.412 1.00 94.25 189 TYR A C 1
ATOM 1453 O O . TYR A 1 189 ? 6.027 5.722 7.708 1.00 94.25 189 TYR A O 1
ATOM 1461 N N . PRO A 1 190 ? 6.943 7.727 8.153 1.00 93.00 190 PRO A N 1
ATOM 1462 C CA . PRO A 1 190 ? 7.578 7.271 9.377 1.00 93.00 190 PRO A CA 1
ATOM 1463 C C . PRO A 1 190 ? 6.523 6.836 10.385 1.00 93.00 190 PRO A C 1
ATOM 1465 O O . PRO A 1 190 ? 5.460 7.451 10.489 1.00 93.00 190 PRO A O 1
ATOM 1468 N N . LYS A 1 191 ? 6.874 5.850 11.215 1.00 94.00 191 LYS A N 1
ATOM 1469 C CA . LYS A 1 191 ? 6.015 5.317 12.283 1.00 94.00 191 LYS A CA 1
ATOM 1470 C C . LYS A 1 191 ? 5.252 6.412 13.044 1.00 94.00 191 LYS A C 1
ATOM 1472 O O . LYS A 1 191 ? 4.037 6.343 13.163 1.00 94.00 191 LYS A O 1
ATOM 1477 N N . ARG A 1 192 ? 5.955 7.459 13.492 1.00 95.00 192 ARG A N 1
ATOM 1478 C CA . ARG A 1 192 ? 5.367 8.550 14.291 1.00 95.00 192 ARG A CA 1
ATOM 1479 C C . ARG A 1 192 ? 4.301 9.360 13.547 1.00 95.00 192 ARG A C 1
ATOM 1481 O O . ARG A 1 192 ? 3.386 9.863 14.184 1.00 95.00 192 ARG A O 1
ATOM 1488 N N . VAL A 1 193 ? 4.408 9.501 12.224 1.00 95.69 193 VAL A N 1
ATOM 1489 C CA . VAL A 1 193 ? 3.395 10.205 11.419 1.00 95.69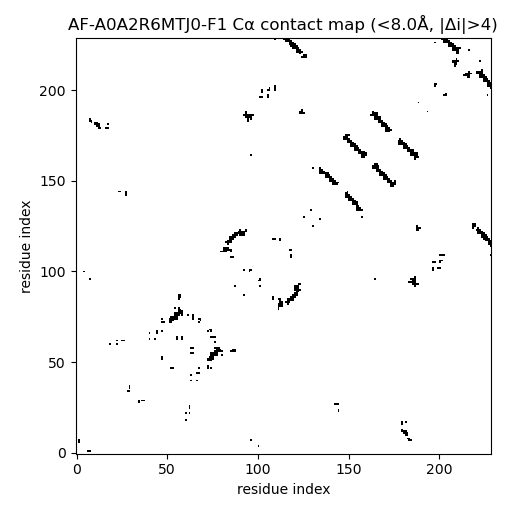 193 VAL A CA 1
ATOM 1490 C C . VAL A 1 193 ? 2.104 9.392 11.369 1.00 95.69 193 VAL A C 1
ATOM 1492 O O . VAL A 1 193 ? 1.027 9.965 11.495 1.00 95.69 193 VAL A O 1
ATOM 1495 N N . LEU A 1 194 ? 2.210 8.066 11.243 1.00 96.31 194 LEU A N 1
ATOM 1496 C CA . LEU A 1 194 ? 1.052 7.170 11.252 1.00 96.31 194 LEU A CA 1
ATOM 1497 C C . LEU A 1 194 ? 0.366 7.140 12.619 1.00 96.31 194 LEU A C 1
ATOM 1499 O O . LEU A 1 194 ? -0.854 7.210 12.663 1.00 96.31 194 LEU A O 1
ATOM 1503 N N . GLU A 1 195 ? 1.131 7.111 13.714 1.00 97.25 195 GLU A N 1
ATOM 1504 C CA . GLU A 1 195 ? 0.585 7.198 15.081 1.00 97.25 195 GLU A CA 1
ATOM 1505 C C . GLU A 1 195 ? -0.210 8.490 15.276 1.00 97.25 195 GLU A C 1
ATOM 1507 O O . GLU A 1 195 ? -1.383 8.448 15.629 1.00 97.25 195 GLU A O 1
ATOM 1512 N N . LEU A 1 196 ? 0.380 9.637 14.925 1.00 97.31 196 LEU A N 1
ATOM 1513 C CA . LEU A 1 196 ? -0.305 10.929 15.008 1.00 97.31 196 LEU A CA 1
ATOM 1514 C C . LEU A 1 196 ? -1.538 11.003 14.097 1.00 97.31 196 LEU A C 1
ATOM 1516 O O . LEU A 1 196 ? -2.539 11.620 14.457 1.00 97.31 196 LEU A O 1
ATOM 1520 N N . ALA A 1 197 ? -1.483 10.400 12.908 1.00 95.19 197 ALA A N 1
ATOM 1521 C CA . ALA A 1 197 ? -2.625 10.353 12.002 1.00 95.19 197 ALA A CA 1
ATOM 1522 C C . ALA A 1 197 ? -3.757 9.473 12.555 1.00 95.19 197 ALA A C 1
ATOM 1524 O O . ALA A 1 197 ? -4.924 9.845 12.420 1.00 95.19 197 ALA A O 1
ATOM 1525 N N . LEU A 1 198 ? -3.427 8.341 13.185 1.00 96.94 198 LEU A N 1
ATOM 1526 C CA . LEU A 1 198 ? -4.382 7.466 13.866 1.00 96.94 198 LEU A CA 1
ATOM 1527 C C . LEU A 1 198 ? -5.042 8.189 15.044 1.00 96.94 198 LEU A C 1
ATOM 1529 O O . LEU A 1 198 ? -6.270 8.258 15.089 1.00 96.94 198 LEU A O 1
ATOM 1533 N N . GLU A 1 199 ? -4.250 8.808 15.922 1.00 97.38 199 GLU A N 1
ATOM 1534 C CA . GLU A 1 199 ? -4.745 9.621 17.044 1.00 97.38 199 GLU A CA 1
ATOM 1535 C C . GLU A 1 199 ? -5.677 10.738 16.560 1.00 97.38 199 GLU A C 1
ATOM 1537 O O . GLU A 1 199 ? -6.771 10.931 17.089 1.00 97.38 199 GLU A O 1
ATOM 1542 N N . ALA A 1 200 ? -5.281 11.457 15.505 1.00 93.94 200 ALA A N 1
ATOM 1543 C CA . ALA A 1 200 ? -6.078 12.539 14.934 1.00 93.94 200 ALA A CA 1
ATOM 1544 C C . ALA A 1 200 ? -7.386 12.053 14.283 1.00 93.94 200 ALA A C 1
ATOM 1546 O O . ALA A 1 200 ? -8.352 12.815 14.224 1.00 93.94 200 ALA A O 1
ATOM 1547 N N . ALA A 1 201 ? -7.426 10.810 13.796 1.00 87.94 201 ALA A N 1
ATOM 1548 C CA . ALA A 1 201 ? -8.641 10.143 13.325 1.00 87.94 201 ALA A CA 1
ATOM 1549 C C . ALA A 1 201 ? -9.449 9.503 14.470 1.00 87.94 201 ALA A C 1
ATOM 1551 O O . ALA A 1 201 ? -10.494 8.901 14.235 1.00 87.94 201 ALA A O 1
ATOM 1552 N N . GLY A 1 202 ? -8.984 9.659 15.710 1.00 92.12 202 GLY A N 1
ATOM 1553 C CA . GLY A 1 202 ? -9.648 9.254 16.938 1.00 92.12 202 GLY A CA 1
ATOM 1554 C C . GLY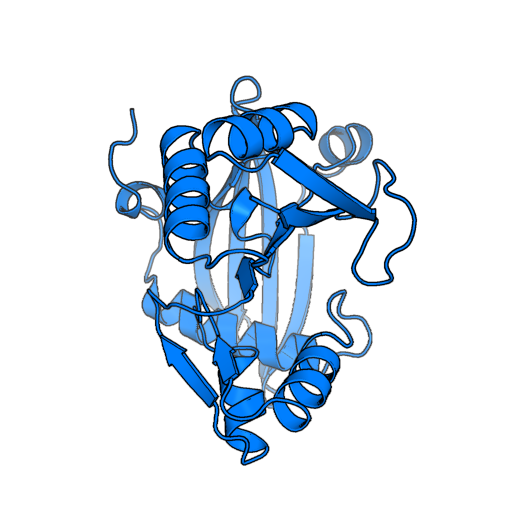 A 1 202 ? -9.233 7.886 17.461 1.00 92.12 202 GLY A C 1
ATOM 1555 O O . GLY A 1 202 ? -9.754 7.503 18.502 1.00 92.12 202 GLY A O 1
ATOM 1556 N N . PHE A 1 203 ? -8.408 7.107 16.755 1.00 94.62 203 PHE A N 1
ATOM 1557 C CA . PHE A 1 203 ? -7.967 5.795 17.244 1.00 94.62 203 PHE A CA 1
ATOM 1558 C C . PHE A 1 203 ? -7.120 5.974 18.507 1.00 94.62 203 PHE A C 1
ATOM 1560 O O . PHE A 1 203 ? -6.316 6.903 18.581 1.00 94.62 203 PHE A O 1
ATOM 1567 N N . SER A 1 204 ? -7.313 5.103 19.493 1.00 93.25 204 SER A N 1
ATOM 1568 C CA . SER A 1 204 ? -6.707 5.244 20.820 1.00 93.25 204 SER A CA 1
ATOM 1569 C C . SER A 1 204 ? -5.660 4.172 21.124 1.00 93.25 204 SER A C 1
ATOM 1571 O O . SER A 1 204 ? -4.740 4.417 21.903 1.00 93.25 204 SER A O 1
ATOM 1573 N N . GLU A 1 205 ? -5.749 3.016 20.464 1.00 95.25 205 GLU A N 1
ATOM 1574 C CA . GLU A 1 205 ? -4.809 1.908 20.619 1.00 95.25 205 GLU A CA 1
ATOM 1575 C C . GLU A 1 205 ? -4.432 1.324 19.253 1.00 95.25 205 GLU A C 1
ATOM 1577 O O . GLU A 1 205 ? -5.203 1.379 18.294 1.00 95.25 205 GLU A O 1
ATOM 1582 N N . TRP A 1 206 ? -3.235 0.749 19.144 1.00 96.94 206 TRP A N 1
ATOM 1583 C CA . TRP A 1 206 ? -2.842 -0.034 17.975 1.00 96.94 206 TRP A CA 1
ATOM 1584 C C . TRP A 1 206 ? -1.795 -1.086 18.318 1.00 96.94 206 TRP A C 1
ATOM 1586 O O . TRP A 1 206 ? -0.892 -0.866 19.125 1.00 96.94 206 TRP A O 1
ATOM 1596 N N . THR A 1 207 ? -1.877 -2.224 17.635 1.00 95.19 207 THR A N 1
ATOM 1597 C CA . THR A 1 207 ? -0.814 -3.229 17.619 1.00 95.19 207 THR A CA 1
ATOM 1598 C C . THR A 1 207 ? -0.008 -3.109 16.332 1.00 95.19 207 THR A C 1
ATOM 1600 O O . THR A 1 207 ? -0.575 -2.970 15.247 1.00 95.19 207 THR A O 1
ATOM 1603 N N . LEU A 1 208 ? 1.318 -3.167 16.462 1.00 95.75 208 LEU A N 1
ATOM 1604 C CA . LEU A 1 208 ? 2.264 -3.074 15.357 1.00 95.75 208 LEU A CA 1
ATOM 1605 C C . LEU A 1 208 ? 3.044 -4.381 15.215 1.00 95.75 208 LEU A C 1
ATOM 1607 O O . LEU A 1 208 ? 3.769 -4.770 16.130 1.00 95.75 208 LEU A O 1
ATOM 1611 N N . TYR A 1 209 ? 2.941 -4.998 14.045 1.00 93.75 209 TYR A N 1
ATOM 1612 C CA . TYR A 1 209 ? 3.671 -6.203 13.666 1.00 93.75 209 TYR A CA 1
ATOM 1613 C C . TYR A 1 209 ? 4.685 -5.911 12.559 1.00 93.75 209 TYR A C 1
ATOM 1615 O O . TYR A 1 209 ? 4.482 -5.022 11.728 1.00 93.75 209 TYR A O 1
ATOM 1623 N N . GLY A 1 210 ? 5.771 -6.676 12.532 1.00 91.94 210 GLY A N 1
ATOM 1624 C CA . GLY A 1 210 ? 6.733 -6.732 11.440 1.00 91.94 210 GLY A CA 1
ATOM 1625 C C . GLY A 1 210 ? 6.397 -7.871 10.495 1.00 91.94 210 GLY A C 1
ATOM 1626 O O . GLY A 1 210 ? 6.977 -8.942 10.626 1.00 91.94 210 GLY A O 1
ATOM 1627 N N . GLY A 1 211 ? 5.522 -7.608 9.529 1.00 86.88 211 GLY A N 1
ATOM 1628 C CA . GLY A 1 211 ? 5.029 -8.601 8.580 1.00 86.88 211 GLY A CA 1
ATOM 1629 C C . GLY A 1 211 ? 3.694 -9.225 8.989 1.00 86.88 211 GLY A C 1
ATOM 1630 O O . GLY A 1 211 ? 3.130 -8.946 10.049 1.00 86.88 211 GLY A O 1
ATOM 1631 N N . PHE A 1 212 ? 3.161 -10.053 8.093 1.00 85.25 212 PHE A N 1
ATOM 1632 C CA . PHE A 1 212 ? 1.871 -10.730 8.268 1.00 85.25 212 PHE A CA 1
ATOM 1633 C C . PHE A 1 212 ? 1.949 -11.972 9.172 1.00 85.25 212 PHE A C 1
ATOM 1635 O O . PHE A 1 212 ? 0.920 -12.467 9.625 1.00 85.25 212 PHE A O 1
ATOM 1642 N N . ASP A 1 213 ? 3.160 -12.436 9.479 1.00 85.75 213 ASP A N 1
ATOM 1643 C CA . ASP A 1 213 ? 3.471 -13.514 10.427 1.00 85.75 213 ASP A CA 1
ATOM 1644 C C . ASP A 1 213 ? 3.358 -13.083 11.903 1.00 85.75 213 ASP A C 1
ATOM 1646 O O . ASP A 1 213 ? 3.477 -13.916 12.799 1.00 85.75 213 ASP A O 1
ATOM 1650 N N . ARG A 1 214 ? 3.058 -11.800 12.161 1.00 86.69 214 ARG A N 1
ATOM 1651 C CA . ARG A 1 214 ? 2.901 -11.194 13.497 1.00 86.69 214 ARG A CA 1
ATOM 1652 C C . ARG A 1 214 ? 4.181 -11.173 14.334 1.00 86.69 214 ARG A C 1
ATOM 1654 O O . ARG A 1 214 ? 4.112 -11.022 15.556 1.00 86.69 214 ARG A O 1
ATOM 1661 N N . GLU A 1 215 ? 5.336 -11.265 13.687 1.00 92.00 215 GLU A N 1
ATOM 1662 C CA . GLU A 1 215 ? 6.624 -11.073 14.347 1.00 92.00 215 GLU A CA 1
ATOM 1663 C C . GLU A 1 215 ? 6.792 -9.619 14.837 1.00 92.00 215 GLU A C 1
ATOM 1665 O O . GLU A 1 215 ? 6.086 -8.709 14.382 1.00 92.00 215 GLU A O 1
ATOM 1670 N N . PRO A 1 216 ? 7.718 -9.347 15.773 1.00 93.25 216 PRO A N 1
ATOM 1671 C CA . PRO A 1 216 ? 8.022 -7.986 16.197 1.00 93.25 216 PRO A CA 1
ATOM 1672 C C . PRO A 1 216 ? 8.465 -7.082 15.027 1.00 93.25 216 PRO A C 1
ATOM 1674 O O . PRO A 1 216 ? 9.168 -7.535 14.120 1.00 93.25 216 PRO A O 1
ATOM 1677 N N . PRO A 1 217 ? 8.103 -5.786 15.035 1.00 90.56 217 PRO A N 1
ATOM 1678 C CA . PRO A 1 217 ? 8.486 -4.860 13.975 1.00 90.56 217 PRO A CA 1
ATOM 1679 C C . PRO A 1 217 ? 9.987 -4.555 13.988 1.00 90.56 217 PRO A C 1
ATOM 1681 O O . PRO A 1 217 ? 10.557 -4.202 15.022 1.00 90.56 217 PRO A O 1
ATOM 1684 N N . THR A 1 218 ? 10.608 -4.609 12.810 1.00 87.12 218 THR A N 1
ATOM 1685 C CA . THR A 1 218 ? 11.994 -4.184 12.562 1.00 87.12 218 THR A CA 1
ATOM 1686 C C . THR A 1 218 ? 12.043 -3.184 11.404 1.00 87.12 218 THR A C 1
ATOM 1688 O O . THR A 1 218 ? 11.085 -3.044 10.645 1.00 87.12 218 THR A O 1
ATOM 1691 N N . ALA A 1 219 ? 13.142 -2.432 11.292 1.00 79.00 219 ALA A N 1
ATOM 1692 C CA . ALA A 1 219 ? 13.268 -1.331 10.329 1.00 79.00 219 ALA A CA 1
ATOM 1693 C C . ALA A 1 219 ? 13.381 -1.783 8.857 1.00 79.00 219 ALA A C 1
ATOM 1695 O O . ALA A 1 219 ? 13.273 -0.960 7.955 1.00 79.00 219 ALA A O 1
ATOM 1696 N N . ASP A 1 220 ? 13.623 -3.069 8.612 1.00 78.56 220 ASP A N 1
ATOM 1697 C CA . ASP A 1 220 ? 13.964 -3.657 7.313 1.00 78.56 220 ASP A CA 1
ATOM 1698 C C . ASP A 1 220 ? 12.811 -4.427 6.650 1.00 78.56 220 ASP A C 1
ATOM 1700 O O . ASP A 1 220 ? 12.966 -4.961 5.550 1.00 78.56 220 ASP A O 1
ATOM 1704 N N . ARG A 1 221 ? 11.641 -4.473 7.287 1.00 83.56 221 ARG A N 1
ATOM 1705 C CA . ARG A 1 221 ? 10.469 -5.203 6.795 1.00 83.56 221 ARG A CA 1
ATOM 1706 C C . ARG A 1 221 ? 9.236 -4.326 6.744 1.00 83.56 221 ARG A C 1
ATOM 1708 O O . ARG A 1 221 ? 9.173 -3.243 7.324 1.00 83.56 221 ARG A O 1
ATOM 1715 N N . GLU A 1 222 ? 8.239 -4.804 6.011 1.00 90.38 222 GLU A N 1
ATOM 1716 C CA . GLU A 1 222 ? 6.936 -4.164 6.049 1.00 90.38 222 GLU A CA 1
ATOM 1717 C C . GLU A 1 222 ? 6.309 -4.295 7.433 1.00 90.38 222 GLU A C 1
ATOM 1719 O O . GLU A 1 222 ? 6.578 -5.231 8.186 1.00 90.38 222 GLU A O 1
ATOM 1724 N N . THR A 1 223 ? 5.460 -3.332 7.752 1.00 94.12 223 THR A N 1
ATOM 1725 C CA . THR A 1 223 ? 4.757 -3.285 9.024 1.00 94.12 223 THR A CA 1
ATOM 1726 C C . THR A 1 223 ? 3.268 -3.436 8.801 1.00 94.12 223 THR A C 1
ATOM 1728 O O . THR A 1 223 ? 2.723 -2.895 7.836 1.00 94.12 223 THR A O 1
ATOM 1731 N N . VAL A 1 224 ? 2.619 -4.162 9.703 1.00 93.12 224 VAL A N 1
ATOM 1732 C CA . VAL A 1 224 ? 1.170 -4.349 9.735 1.00 93.12 224 VAL A CA 1
ATOM 1733 C C . VAL A 1 224 ? 0.648 -3.708 11.011 1.00 93.12 224 VAL A C 1
ATOM 1735 O O . VAL A 1 224 ? 1.139 -3.977 12.104 1.00 93.12 224 VAL A O 1
ATOM 1738 N N . TRP A 1 225 ? -0.339 -2.842 10.854 1.00 95.81 225 TRP A N 1
ATOM 1739 C CA . TRP A 1 225 ? -0.969 -2.074 11.913 1.00 95.81 225 TRP A CA 1
ATOM 1740 C C . TRP A 1 225 ? -2.387 -2.576 12.104 1.00 95.81 225 TRP A C 1
ATOM 1742 O O . TRP A 1 225 ? -3.083 -2.820 11.122 1.00 95.81 225 TRP A O 1
ATOM 1752 N N . VAL A 1 226 ? -2.816 -2.697 13.356 1.00 92.75 226 VAL A N 1
ATOM 1753 C CA . VAL A 1 226 ? -4.207 -2.973 13.726 1.00 92.75 226 VAL A CA 1
ATOM 1754 C C . VAL A 1 226 ? -4.603 -1.964 14.793 1.00 92.75 226 VAL A C 1
ATOM 175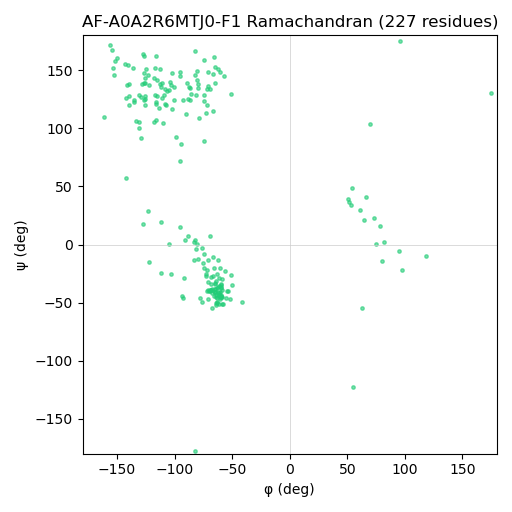6 O O . VAL A 1 226 ? -4.136 -2.070 15.922 1.00 92.75 226 VAL A O 1
ATOM 1759 N N . ALA A 1 227 ? -5.408 -0.974 14.420 1.00 93.94 227 ALA A N 1
ATOM 1760 C CA . ALA A 1 227 ? -5.824 0.143 15.260 1.00 93.94 227 ALA A CA 1
ATOM 1761 C C . ALA A 1 227 ? -7.254 -0.027 15.790 1.00 93.94 227 ALA A C 1
ATOM 1763 O O . ALA A 1 227 ? 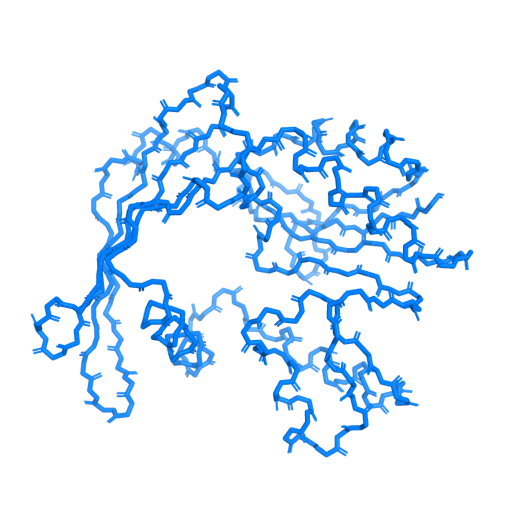-8.121 -0.574 15.106 1.00 93.94 227 ALA A O 1
ATOM 1764 N N . GLU A 1 228 ? -7.496 0.478 16.996 1.00 90.25 228 GLU A N 1
ATOM 1765 C CA . GLU A 1 228 ? -8.756 0.399 17.736 1.00 90.25 228 GLU A CA 1
ATOM 1766 C C . GLU A 1 228 ? -9.223 1.819 18.143 1.00 90.25 228 GLU A C 1
ATOM 1768 O O . GLU A 1 228 ? -8.381 2.667 18.464 1.00 90.25 228 GLU A O 1
ATOM 1773 N N . PRO A 1 229 ? -10.535 2.126 18.037 1.00 85.06 229 PRO A N 1
ATOM 1774 C CA . PRO A 1 229 ? -11.140 3.420 18.354 1.00 85.06 229 PRO A CA 1
ATOM 1775 C C . PRO A 1 229 ? -10.863 4.049 19.715 1.00 85.06 229 PRO A C 1
ATOM 1777 O O . PRO A 1 229 ? -10.528 3.335 20.678 1.00 85.06 229 PRO A O 1
#

Foldseek 3Di:
DQPDLVSLFPPWPDPVLVLVVVLLVLVQLQVDPPRLPPPVLVVVLVVQVVPPPEEAEPCRSVSNPVSNVVVVGNYDYDHDAADAEAEDEPQVLQQQLDLVSNLVVLLSRLVRYDANHKYKYKHAAADPCCQVPQAQDWDWDWGDGPNWIKIKIKHKHQPDVPQQKIKIWIWMDTNNHTDIITIGITRRDDPVSNVVSNVSSPFDDKDKAFDPVRHRNDNHGMIMMMTHD

pLDDT: mean 75.64, std 18.76, range [32.03, 97.44]